Protein AF-0000000080188783 (afdb_homodimer)

Radius of gyration: 21.45 Å; Cα contacts (8 Å, |Δi|>4): 364; chains: 2; bounding box: 35×66×55 Å

Structure (mmCIF, N/CA/C/O backbone):
data_AF-0000000080188783-model_v1
#
loop_
_entity.id
_entity.type
_entity.pdbx_description
1 polymer 'Helix-turn-helix domain-containing protein'
#
loop_
_atom_site.group_PDB
_atom_site.id
_atom_site.type_symbol
_atom_site.label_atom_id
_atom_site.label_alt_id
_atom_site.label_comp_id
_atom_site.label_asym_id
_atom_site.label_entity_id
_atom_site.label_seq_id
_atom_site.pdbx_PDB_ins_code
_atom_site.Cartn_x
_atom_site.Cartn_y
_atom_site.Cartn_z
_atom_site.occupancy
_atom_site.B_iso_or_equiv
_atom_site.auth_seq_id
_atom_site.auth_comp_id
_atom_site.auth_asym_id
_atom_site.auth_atom_id
_atom_site.pdbx_PDB_model_num
ATOM 1 N N . MET A 1 1 ? -7.656 6.141 -10.461 1 72.62 1 MET A N 1
ATOM 2 C CA . MET A 1 1 ? -6.246 6.082 -10.086 1 72.62 1 MET A CA 1
ATOM 3 C C . MET A 1 1 ? -5.656 4.711 -10.406 1 72.62 1 MET A C 1
ATOM 5 O O . MET A 1 1 ? -6.332 3.691 -10.266 1 72.62 1 MET A O 1
ATOM 9 N N . ASP A 1 2 ? -4.402 4.688 -10.906 1 82.44 2 ASP A N 1
ATOM 10 C CA . ASP A 1 2 ? -3.701 3.441 -11.203 1 82.44 2 ASP A CA 1
ATOM 11 C C . ASP A 1 2 ? -3.262 2.744 -9.914 1 82.44 2 ASP A C 1
ATOM 13 O O . ASP A 1 2 ? -2.535 3.324 -9.109 1 82.44 2 ASP A O 1
ATOM 17 N N . PRO A 1 3 ? -3.73 1.545 -9.711 1 84.25 3 PRO A N 1
ATOM 18 C CA . PRO A 1 3 ? -3.396 0.834 -8.477 1 84.25 3 PRO A CA 1
ATOM 19 C C . PRO A 1 3 ? -1.892 0.74 -8.234 1 84.25 3 PRO A C 1
ATOM 21 O O . PRO A 1 3 ? -1.434 0.858 -7.098 1 84.25 3 PRO A O 1
ATOM 24 N N . VAL A 1 4 ? -1.217 0.554 -9.289 1 81.94 4 VAL A N 1
ATOM 25 C CA . VAL A 1 4 ? 0.231 0.43 -9.164 1 81.94 4 VAL A CA 1
ATOM 26 C C . VAL A 1 4 ? 0.819 1.742 -8.648 1 81.94 4 VAL A C 1
ATOM 28 O O . VAL A 1 4 ? 1.704 1.738 -7.789 1 81.94 4 VAL A O 1
ATOM 31 N N . ASP A 1 5 ? 0.265 2.791 -9.125 1 86.25 5 ASP A N 1
ATOM 32 C CA . ASP A 1 5 ? 0.75 4.102 -8.711 1 86.25 5 ASP A CA 1
ATOM 33 C C . ASP A 1 5 ? 0.436 4.359 -7.238 1 86.25 5 ASP A C 1
ATOM 35 O O . ASP A 1 5 ? 1.282 4.863 -6.496 1 86.25 5 ASP A O 1
ATOM 39 N N . VAL A 1 6 ? -0.7 4.012 -6.875 1 87.56 6 VAL A N 1
ATOM 40 C CA . VAL A 1 6 ? -1.125 4.266 -5.5 1 87.56 6 VAL A CA 1
ATOM 41 C C . VAL A 1 6 ? -0.31 3.408 -4.539 1 87.56 6 VAL A C 1
ATOM 43 O O . VAL A 1 6 ? 0.137 3.889 -3.494 1 87.56 6 VAL A O 1
ATOM 46 N N . LEU A 1 7 ? -0.079 2.207 -4.93 1 88.69 7 LEU A N 1
ATOM 47 C CA . LEU A 1 7 ? 0.711 1.312 -4.09 1 88.69 7 LEU A CA 1
ATOM 48 C C . LEU A 1 7 ? 2.15 1.805 -3.973 1 88.69 7 LEU A C 1
ATOM 50 O O . LEU A 1 7 ? 2.742 1.755 -2.893 1 88.69 7 LEU A O 1
ATOM 54 N N . ARG A 1 8 ? 2.605 2.271 -5.039 1 90.62 8 ARG A N 1
ATOM 55 C CA . ARG A 1 8 ? 3.961 2.814 -5.035 1 90.62 8 ARG A CA 1
ATOM 56 C C . ARG A 1 8 ? 4.062 4.02 -4.109 1 90.62 8 ARG A C 1
ATOM 58 O O . ARG A 1 8 ? 4.996 4.121 -3.309 1 90.62 8 ARG A O 1
ATOM 65 N N . VAL A 1 9 ? 3.119 4.867 -4.172 1 92.62 9 VAL A N 1
ATOM 66 C CA . VAL A 1 9 ? 3.109 6.09 -3.375 1 92.62 9 VAL A CA 1
ATOM 67 C C . VAL A 1 9 ? 2.994 5.738 -1.893 1 92.62 9 VAL A C 1
ATOM 69 O O . VAL A 1 9 ? 3.717 6.289 -1.06 1 92.62 9 VAL A O 1
ATOM 72 N N . LEU A 1 10 ? 2.191 4.762 -1.624 1 91 10 LEU A N 1
ATOM 73 C CA . LEU A 1 10 ? 1.946 4.395 -0.234 1 91 10 LEU A CA 1
ATOM 74 C C . LEU A 1 10 ? 3.105 3.574 0.323 1 91 10 LEU A C 1
ATOM 76 O O . LEU A 1 10 ? 3.279 3.484 1.54 1 91 10 LEU A O 1
ATOM 80 N N . GLY A 1 11 ? 3.814 2.994 -0.57 1 92 11 GLY A N 1
ATOM 81 C CA . GLY A 1 11 ? 4.938 2.17 -0.153 1 92 11 GLY A CA 1
ATOM 82 C C . GLY A 1 11 ? 6.109 2.98 0.369 1 92 11 GLY A C 1
ATOM 83 O O . GLY A 1 11 ? 7.035 2.428 0.97 1 92 11 GLY A O 1
ATOM 84 N N . ASN A 1 12 ? 6.012 4.219 0.191 1 91.06 12 ASN A N 1
ATOM 85 C CA . ASN A 1 12 ? 6.996 5.117 0.786 1 91.06 12 ASN A CA 1
ATOM 86 C C . ASN A 1 12 ? 6.695 5.383 2.258 1 91.06 12 ASN A C 1
ATOM 88 O O . ASN A 1 12 ? 5.602 5.828 2.602 1 91.06 12 ASN A O 1
ATOM 92 N N . LYS A 1 13 ? 7.621 5.094 3.053 1 88.75 13 LYS A N 1
ATOM 93 C CA . LYS A 1 13 ? 7.418 5.203 4.492 1 88.75 13 LYS A CA 1
ATOM 94 C C . LYS A 1 13 ? 6.926 6.598 4.871 1 88.75 13 LYS A C 1
ATOM 96 O O . LYS A 1 13 ? 5.965 6.738 5.637 1 88.75 13 LYS A O 1
ATOM 101 N N . TYR A 1 14 ? 7.488 7.562 4.297 1 94.31 14 TYR A N 1
ATOM 102 C CA . TYR A 1 14 ? 7.141 8.93 4.652 1 94.31 14 TYR A CA 1
ATOM 103 C C . TYR A 1 14 ? 5.73 9.273 4.195 1 94.31 14 TYR A C 1
ATOM 105 O O . TYR A 1 14 ? 5.016 10.023 4.867 1 94.31 14 TYR A O 1
ATOM 113 N N . ASN A 1 15 ? 5.359 8.773 3.1 1 94.88 15 ASN A N 1
ATOM 114 C CA . ASN A 1 15 ? 4.016 9.055 2.609 1 94.88 15 ASN A CA 1
ATOM 115 C C . ASN A 1 15 ? 2.947 8.539 3.568 1 94.88 15 ASN A C 1
ATOM 117 O O . ASN A 1 15 ? 1.979 9.234 3.861 1 94.88 15 ASN A O 1
ATOM 121 N N . ALA A 1 16 ? 3.166 7.371 4.023 1 91.75 16 ALA A N 1
ATOM 122 C CA . ALA A 1 16 ? 2.221 6.801 4.98 1 91.75 16 ALA A CA 1
ATOM 123 C C . ALA A 1 16 ? 2.191 7.613 6.27 1 91.75 16 ALA A C 1
ATOM 125 O O . ALA A 1 16 ? 1.119 7.887 6.816 1 91.75 16 ALA A O 1
ATOM 126 N N . GLU A 1 17 ? 3.338 7.996 6.723 1 93.19 17 GLU A N 1
ATOM 127 C CA . GLU A 1 17 ? 3.441 8.773 7.957 1 93.19 17 GLU A CA 1
ATOM 128 C C . GLU A 1 17 ? 2.795 10.141 7.801 1 93.19 17 GLU A C 1
ATOM 130 O O . GLU A 1 17 ? 2.119 10.625 8.711 1 93.19 17 GLU A O 1
ATOM 135 N N . ILE A 1 18 ? 3.029 10.703 6.672 1 96.81 18 ILE A N 1
ATOM 136 C CA . ILE A 1 18 ? 2.447 12.016 6.395 1 96.81 18 ILE A CA 1
ATOM 137 C C . ILE A 1 18 ? 0.924 11.906 6.383 1 96.81 18 ILE A C 1
ATOM 139 O O . ILE A 1 18 ? 0.233 12.75 6.965 1 96.81 18 ILE A O 1
ATOM 143 N N . LEU A 1 19 ? 0.393 10.922 5.785 1 95.31 19 LEU A N 1
ATOM 144 C CA . LEU A 1 19 ? -1.054 10.734 5.746 1 95.31 19 LEU A CA 1
ATOM 145 C C . LEU A 1 19 ? -1.615 10.539 7.148 1 95.31 19 LEU A C 1
ATOM 147 O O . LEU A 1 19 ? -2.701 11.031 7.465 1 95.31 19 LEU A O 1
ATOM 151 N N . GLU A 1 20 ? -0.896 9.898 7.926 1 93.62 20 GLU A N 1
ATOM 152 C CA . GLU A 1 20 ? -1.329 9.719 9.305 1 93.62 20 GLU A CA 1
ATOM 153 C C . GLU A 1 20 ? -1.31 11.031 10.07 1 93.62 20 GLU A C 1
ATOM 155 O O . GLU A 1 20 ? -2.266 11.367 10.773 1 93.62 20 GLU A O 1
ATOM 160 N N . ALA A 1 21 ? -0.269 11.766 9.93 1 95.31 21 ALA A N 1
ATOM 161 C CA . ALA A 1 21 ? -0.065 13 10.68 1 95.31 21 ALA A CA 1
ATOM 162 C C . ALA A 1 21 ? -1.061 14.078 10.25 1 95.31 21 ALA A C 1
ATOM 164 O O . ALA A 1 21 ? -1.375 14.984 11.016 1 95.31 21 ALA A O 1
ATOM 165 N N . THR A 1 22 ? -1.581 13.984 9.086 1 96.19 22 THR A N 1
ATOM 166 C CA . THR A 1 22 ? -2.408 15.047 8.523 1 96.19 22 THR A CA 1
ATOM 167 C C . THR A 1 22 ? -3.889 14.75 8.734 1 96.19 22 THR A C 1
ATOM 169 O O . THR A 1 22 ? -4.73 15.164 7.938 1 96.19 22 THR A O 1
ATOM 172 N N . HIS A 1 23 ? -4.176 13.945 9.711 1 93.44 23 HIS A N 1
ATOM 173 C CA . HIS A 1 23 ? -5.562 13.883 10.164 1 93.44 23 HIS A CA 1
ATOM 174 C C . HIS A 1 23 ? -6.062 15.258 10.602 1 93.44 23 HIS A C 1
ATOM 176 O O . HIS A 1 23 ? -7.27 15.516 10.594 1 93.44 23 HIS A O 1
ATOM 182 N N . THR A 1 24 ? -5.07 16.125 10.922 1 93.75 24 THR A N 1
ATOM 183 C CA . THR A 1 24 ? -5.25 17.562 11.07 1 93.75 24 THR A CA 1
ATOM 184 C C . THR A 1 24 ? -4.359 18.328 10.094 1 93.75 24 THR A C 1
ATOM 186 O O . THR A 1 24 ? -3.348 17.797 9.625 1 93.75 24 THR A O 1
ATOM 189 N N . PRO A 1 25 ? -4.742 19.5 9.781 1 95.88 25 PRO A N 1
ATOM 190 C CA . PRO A 1 25 ? -3.916 20.25 8.836 1 95.88 25 PRO A CA 1
ATOM 191 C C . PRO A 1 25 ? -2.5 20.484 9.352 1 95.88 25 PRO A C 1
ATOM 193 O O . PRO A 1 25 ? -2.32 20.875 10.508 1 95.88 25 PRO A O 1
ATOM 196 N N . LYS A 1 26 ? -1.509 20.312 8.445 1 96.94 26 LYS A N 1
ATOM 197 C CA . LYS A 1 26 ? -0.106 20.5 8.797 1 96.94 26 LYS A CA 1
ATOM 198 C C . LYS A 1 26 ? 0.67 21.141 7.652 1 96.94 26 LYS A C 1
ATOM 200 O O . LYS A 1 26 ? 0.401 20.859 6.48 1 96.94 26 LYS A O 1
ATOM 205 N N . SER A 1 27 ? 1.6 21.969 8.078 1 97.81 27 SER A N 1
ATOM 206 C CA . SER A 1 27 ? 2.502 22.531 7.082 1 97.81 27 SER A CA 1
ATOM 207 C C . SER A 1 27 ? 3.668 21.594 6.789 1 97.81 27 SER A C 1
ATOM 209 O O . SER A 1 27 ? 3.898 20.641 7.531 1 97.81 27 SER A O 1
ATOM 211 N N . ALA A 1 28 ? 4.41 21.906 5.672 1 97.94 28 ALA A N 1
ATOM 212 C CA . ALA A 1 28 ? 5.633 21.156 5.371 1 97.94 28 ALA A CA 1
ATOM 213 C C . ALA A 1 28 ? 6.621 21.234 6.531 1 97.94 28 ALA A C 1
ATOM 215 O O . ALA A 1 28 ? 7.273 20.25 6.871 1 97.94 28 ALA A O 1
ATOM 216 N N . GLN A 1 29 ? 6.625 22.344 7.148 1 97.12 29 GLN A N 1
ATOM 217 C CA . GLN A 1 29 ? 7.535 22.547 8.273 1 97.12 29 GLN A CA 1
ATOM 218 C C . GLN A 1 29 ? 7.125 21.688 9.461 1 97.12 29 GLN A C 1
ATOM 220 O O . GLN A 1 29 ? 7.973 21.047 10.102 1 97.12 29 GLN A O 1
ATOM 225 N N . ASP A 1 30 ? 5.883 21.688 9.773 1 97 30 ASP A N 1
ATOM 226 C CA . ASP A 1 30 ? 5.371 20.844 10.844 1 97 30 ASP A CA 1
ATOM 227 C C . ASP A 1 30 ? 5.73 19.375 10.609 1 97 30 ASP A C 1
ATOM 229 O O . ASP A 1 30 ? 6.219 18.703 11.516 1 97 30 ASP A O 1
ATOM 233 N N . LEU A 1 31 ? 5.469 18.953 9.375 1 98 31 LEU A N 1
ATOM 234 C CA . LEU A 1 31 ? 5.719 17.562 9.016 1 98 31 LEU A CA 1
ATOM 235 C C . LEU A 1 31 ? 7.203 17.234 9.109 1 98 31 LEU A C 1
ATOM 237 O O . LEU A 1 31 ? 7.578 16.172 9.617 1 98 31 LEU A O 1
ATOM 241 N N . SER A 1 32 ? 8 18.125 8.688 1 98.12 32 SER A N 1
ATOM 242 C CA . SER A 1 32 ? 9.445 17.953 8.758 1 98.12 32 SER A CA 1
ATOM 243 C C . SER A 1 32 ? 9.914 17.766 10.195 1 98.12 32 SER A C 1
ATOM 245 O O . SER A 1 32 ? 10.648 16.828 10.508 1 98.12 32 SER A O 1
ATOM 247 N N . GLU A 1 33 ? 9.438 18.578 11.047 1 96.62 33 GLU A N 1
ATOM 248 C CA . GLU A 1 33 ? 9.852 18.578 12.445 1 96.62 33 GLU A CA 1
ATOM 249 C C . GLU A 1 33 ? 9.266 17.391 13.195 1 96.62 33 GLU A C 1
ATOM 251 O O . GLU A 1 33 ? 9.977 16.688 13.906 1 96.62 33 GLU A O 1
ATOM 256 N N . GLU A 1 34 ? 8.039 17.141 12.969 1 96.5 34 GLU A N 1
ATOM 257 C CA . GLU A 1 34 ? 7.34 16.109 13.727 1 96.5 34 GLU A CA 1
ATOM 258 C C . GLU A 1 34 ? 7.793 14.719 13.305 1 96.5 34 GLU A C 1
ATOM 260 O O . GLU A 1 34 ? 7.867 13.812 14.133 1 96.5 34 GLU A O 1
ATOM 265 N N . LEU A 1 35 ? 8.062 14.555 11.984 1 96.5 35 LEU A N 1
ATOM 266 C CA . LEU A 1 35 ? 8.359 13.227 11.461 1 96.5 35 LEU A CA 1
ATOM 267 C C . LEU A 1 35 ? 9.852 13.062 11.203 1 96.5 35 LEU A C 1
ATOM 269 O O . LEU A 1 35 ? 10.305 11.992 10.797 1 96.5 35 LEU A O 1
ATOM 273 N N . ASP A 1 36 ? 10.531 14.125 11.477 1 97.62 36 ASP A N 1
ATOM 274 C CA . ASP A 1 36 ? 11.977 14.125 11.273 1 97.62 36 ASP A CA 1
ATOM 275 C C . ASP A 1 36 ? 12.328 13.797 9.828 1 97.62 36 ASP A C 1
ATOM 277 O O . ASP A 1 36 ? 13.141 12.898 9.57 1 97.62 36 ASP A O 1
ATOM 281 N N . ILE A 1 37 ? 11.656 14.438 8.906 1 97.12 37 ILE A N 1
ATOM 282 C CA . ILE A 1 37 ? 11.867 14.367 7.465 1 97.12 37 ILE A CA 1
ATOM 283 C C . ILE A 1 37 ? 12.516 15.656 6.969 1 97.12 37 ILE A C 1
ATOM 285 O O . ILE A 1 37 ? 12.062 16.75 7.297 1 97.12 37 ILE A O 1
ATOM 289 N N . PRO A 1 38 ? 13.656 15.516 6.168 1 98.06 38 PRO A N 1
ATOM 290 C CA . PRO A 1 38 ? 14.203 16.75 5.602 1 98.06 38 PRO A CA 1
ATOM 291 C C . PRO A 1 38 ? 13.141 17.594 4.887 1 98.06 38 PRO A C 1
ATOM 293 O O . PRO A 1 38 ? 12.273 17.047 4.207 1 98.06 38 PRO A O 1
ATOM 296 N N . ILE A 1 39 ? 13.328 18.891 5.062 1 97.56 39 ILE A N 1
ATOM 297 C CA . ILE A 1 39 ? 12.32 19.828 4.586 1 97.56 39 ILE A CA 1
ATOM 298 C C . ILE A 1 39 ? 12.117 19.656 3.084 1 97.56 39 ILE A C 1
ATOM 300 O O . ILE A 1 39 ? 10.984 19.641 2.6 1 97.56 39 ILE A O 1
ATOM 304 N N . ALA A 1 40 ? 13.117 19.422 2.309 1 98.19 40 ALA A N 1
ATOM 305 C CA . ALA A 1 40 ? 12.992 19.219 0.868 1 98.19 40 ALA A CA 1
ATOM 306 C C . ALA A 1 40 ? 12.219 17.953 0.558 1 98.19 40 ALA A C 1
ATOM 308 O O . ALA A 1 40 ? 11.422 17.906 -0.387 1 98.19 40 ALA A O 1
ATOM 309 N N . THR A 1 41 ? 12.461 16.938 1.287 1 97.81 41 THR A N 1
ATOM 310 C CA . THR A 1 41 ? 11.742 15.68 1.138 1 97.81 41 THR A CA 1
ATOM 311 C C . THR A 1 41 ? 10.266 15.852 1.482 1 97.81 41 THR A C 1
ATOM 313 O O . THR A 1 41 ? 9.391 15.32 0.794 1 97.81 41 THR A O 1
ATOM 316 N N . SER A 1 42 ? 9.992 16.609 2.537 1 98.19 42 SER A N 1
ATOM 317 C CA . SER A 1 42 ? 8.609 16.891 2.922 1 98.19 42 SER A CA 1
ATOM 318 C C . SER A 1 42 ? 7.836 17.547 1.777 1 98.19 42 SER A C 1
ATOM 320 O O . SER A 1 42 ? 6.719 17.125 1.465 1 98.19 42 SER A O 1
ATOM 322 N N . TYR A 1 43 ? 8.484 18.5 1.137 1 98.25 43 TYR A N 1
ATOM 323 C CA . TYR A 1 43 ? 7.836 19.156 0.008 1 98.25 43 TYR A CA 1
ATOM 324 C C . TYR A 1 43 ? 7.566 18.172 -1.12 1 98.25 43 TYR A C 1
ATOM 326 O O . TYR A 1 43 ? 6.484 18.172 -1.713 1 98.25 43 TYR A O 1
ATOM 334 N N . ARG A 1 44 ? 8.461 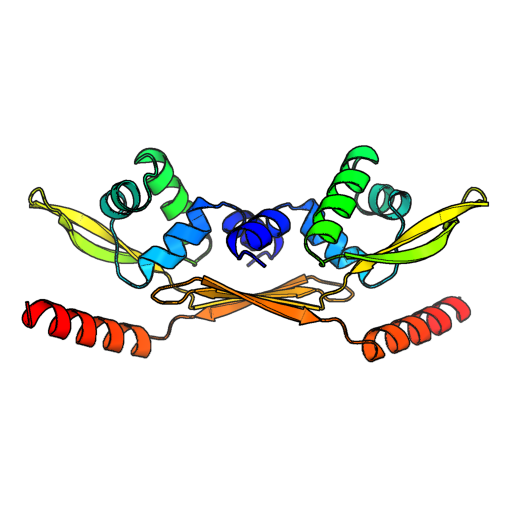17.359 -1.362 1 98.25 44 ARG A N 1
ATOM 335 C CA . ARG A 1 44 ? 8.336 16.391 -2.443 1 98.25 44 ARG A CA 1
ATOM 336 C C . ARG A 1 44 ? 7.223 15.391 -2.156 1 98.25 44 ARG A C 1
ATOM 338 O O . ARG A 1 44 ? 6.453 15.039 -3.051 1 98.25 44 ARG A O 1
ATOM 345 N N . ARG A 1 45 ? 7.129 14.961 -0.978 1 97.88 45 ARG A N 1
ATOM 346 C CA . ARG A 1 45 ? 6.109 13.992 -0.596 1 97.88 45 ARG A CA 1
ATOM 347 C C . ARG A 1 45 ? 4.719 14.617 -0.615 1 97.88 45 ARG A C 1
ATOM 349 O O . ARG A 1 45 ? 3.754 13.992 -1.057 1 97.88 45 ARG A O 1
ATOM 356 N N . ILE A 1 46 ? 4.645 15.828 -0.131 1 98.44 46 ILE A N 1
ATOM 357 C CA . ILE A 1 46 ? 3.375 16.547 -0.157 1 98.44 46 ILE A CA 1
ATOM 358 C C . ILE A 1 46 ? 2.891 16.688 -1.599 1 98.44 46 ILE A C 1
ATOM 360 O O . ILE A 1 46 ? 1.716 16.453 -1.891 1 98.44 46 ILE A O 1
ATOM 364 N N . GLU A 1 47 ? 3.807 17.078 -2.441 1 98 47 GLU A N 1
ATOM 365 C CA . GLU A 1 47 ? 3.471 17.203 -3.855 1 98 47 GLU A CA 1
ATOM 366 C C . GLU A 1 47 ? 2.99 15.875 -4.426 1 98 47 GLU A C 1
ATOM 368 O O . GLU A 1 47 ? 1.948 15.812 -5.082 1 98 47 GLU A O 1
ATOM 373 N N . GLU A 1 48 ? 3.689 14.836 -4.176 1 97.12 48 GLU A N 1
ATOM 374 C CA . GLU A 1 48 ? 3.342 13.516 -4.684 1 97.12 48 GLU A CA 1
ATOM 375 C C . GLU A 1 48 ? 1.97 13.07 -4.18 1 97.12 48 GLU A C 1
ATOM 377 O O . GLU A 1 48 ? 1.135 12.609 -4.961 1 97.12 48 GLU A O 1
ATOM 382 N N . LEU A 1 49 ? 1.74 13.188 -2.914 1 96.88 49 LEU A N 1
ATOM 383 C CA . LEU A 1 49 ? 0.471 12.797 -2.309 1 96.88 49 LEU A CA 1
ATOM 384 C C . LEU A 1 49 ? -0.677 13.625 -2.873 1 96.88 49 LEU A C 1
ATOM 386 O O . LEU A 1 49 ? -1.779 13.109 -3.078 1 96.88 49 LEU A O 1
ATOM 390 N N . SER A 1 50 ? -0.406 14.891 -3.109 1 96.81 50 SER A N 1
ATOM 391 C CA . SER A 1 50 ? -1.417 15.781 -3.672 1 96.81 50 SER A CA 1
ATOM 392 C C . SER A 1 50 ? -1.745 15.406 -5.113 1 96.81 50 SER A C 1
ATOM 394 O O . SER A 1 50 ? -2.908 15.438 -5.516 1 96.81 50 SER A O 1
ATOM 396 N N . GLU A 1 51 ? -0.745 15.039 -5.848 1 95.25 51 GLU A N 1
ATOM 397 C CA . GLU A 1 51 ? -0.922 14.633 -7.242 1 95.25 51 GLU A CA 1
ATOM 398 C C . GLU A 1 51 ? -1.8 13.391 -7.348 1 95.25 51 GLU A C 1
ATOM 400 O O . GLU A 1 51 ? -2.455 13.172 -8.367 1 95.25 51 GLU A O 1
ATOM 405 N N . HIS A 1 52 ? -1.817 12.617 -6.344 1 94 52 HIS A N 1
ATOM 406 C CA . HIS A 1 52 ? -2.602 11.383 -6.363 1 94 52 HIS A CA 1
ATOM 407 C C . HIS A 1 52 ? -3.881 11.531 -5.547 1 94 52 HIS A C 1
ATOM 409 O O . HIS A 1 52 ? -4.488 10.539 -5.148 1 94 52 HIS A O 1
ATOM 415 N N . ASP A 1 53 ? -4.211 12.758 -5.113 1 93.38 53 ASP A N 1
ATOM 416 C CA . ASP A 1 53 ? -5.461 13.133 -4.461 1 93.38 53 ASP A CA 1
ATOM 417 C C . ASP A 1 53 ? -5.566 12.508 -3.07 1 93.38 53 ASP A C 1
ATOM 419 O O . ASP A 1 53 ? -6.66 12.172 -2.617 1 93.38 53 ASP A O 1
ATOM 423 N N . LEU A 1 54 ? -4.461 12.32 -2.477 1 95.12 54 LEU A N 1
ATOM 424 C CA . LEU A 1 54 ? -4.426 11.773 -1.124 1 95.12 54 LEU A CA 1
ATOM 425 C C . LEU A 1 54 ? -4.301 12.891 -0.092 1 95.12 54 LEU A C 1
ATOM 427 O O . LEU A 1 54 ? -4.66 12.703 1.073 1 95.12 54 LEU A O 1
ATOM 431 N N . LEU A 1 55 ? -3.803 13.945 -0.533 1 96.5 55 LEU A N 1
ATOM 432 C CA . LEU A 1 55 ? -3.588 15.156 0.261 1 96.5 55 LEU A CA 1
ATOM 433 C C . LEU A 1 55 ? -4.102 16.391 -0.474 1 96.5 55 LEU A C 1
ATOM 435 O O . LEU A 1 55 ? -4.074 16.438 -1.706 1 96.5 55 LEU A O 1
ATOM 439 N N . LYS A 1 56 ? -4.578 17.328 0.262 1 97.06 56 LYS A N 1
ATOM 440 C CA . LYS A 1 56 ? -5.035 18.562 -0.373 1 97.06 56 LYS A CA 1
ATOM 441 C C . LYS A 1 56 ? -4.656 19.781 0.46 1 97.06 56 LYS A C 1
ATOM 443 O O . LYS A 1 56 ? -4.508 19.688 1.681 1 97.06 56 LYS A O 1
ATOM 448 N N . LEU A 1 57 ? -4.527 20.875 -0.235 1 97.5 57 LEU A N 1
ATOM 449 C CA . LEU A 1 57 ? -4.348 22.156 0.431 1 97.5 57 LEU A CA 1
ATOM 450 C C . LEU A 1 57 ? -5.613 22.578 1.174 1 97.5 57 LEU A C 1
ATOM 452 O O . LEU A 1 57 ? -6.688 22.672 0.573 1 97.5 57 LEU A O 1
ATOM 456 N N . GLU A 1 58 ? -5.531 22.703 2.42 1 94.62 58 GLU A N 1
ATOM 457 C CA . GLU A 1 58 ? -6.676 23.109 3.227 1 94.62 58 GLU A CA 1
ATOM 458 C C . GLU A 1 58 ? -6.754 24.625 3.357 1 94.62 58 GLU A C 1
ATOM 460 O O . GLU A 1 58 ? -7.844 25.203 3.391 1 94.62 58 GLU A O 1
ATOM 465 N N . GLY A 1 59 ? -5.523 25.281 3.455 1 95.75 59 GLY A N 1
ATOM 466 C CA . GLY A 1 59 ? -5.43 26.734 3.607 1 95.75 59 GLY A CA 1
ATOM 467 C C . GLY A 1 59 ? -4.055 27.203 4.039 1 95.75 59 GLY A C 1
ATOM 468 O O . GLY A 1 59 ? -3.045 26.594 3.676 1 95.75 59 GLY A O 1
ATOM 469 N N . LYS A 1 60 ? -4.168 28.453 4.617 1 96 60 LYS A N 1
ATOM 470 C CA . LYS A 1 60 ? -2.932 29.016 5.156 1 96 60 LYS A CA 1
ATOM 471 C C . LYS A 1 60 ? -3.059 29.297 6.652 1 96 60 LYS A C 1
ATOM 473 O O . LYS A 1 60 ? -4.145 29.609 7.141 1 96 60 LYS A O 1
ATOM 478 N N . GLU A 1 61 ? -1.962 29.016 7.332 1 93.44 61 GLU A N 1
ATOM 479 C CA . GLU A 1 61 ? -1.883 29.328 8.758 1 93.44 61 GLU A CA 1
ATOM 480 C C . GLU A 1 61 ? -0.578 30.047 9.094 1 93.44 61 GLU A C 1
ATOM 482 O O . GLU A 1 61 ? 0.388 29.969 8.328 1 93.44 61 GLU A O 1
ATOM 487 N N . LEU A 1 62 ? -0.723 30.703 10.281 1 93.19 62 LEU A N 1
ATOM 488 C CA . LEU A 1 62 ? 0.481 31.391 10.742 1 93.19 62 LEU A CA 1
ATOM 489 C C . LEU A 1 62 ? 1.469 30.406 11.352 1 93.19 62 LEU A C 1
ATOM 491 O O . LEU A 1 62 ? 1.095 29.578 12.195 1 93.19 62 LEU A O 1
ATOM 495 N N . SER A 1 63 ? 2.707 30.438 10.828 1 89.69 63 SER A N 1
ATOM 496 C CA . SER A 1 63 ? 3.762 29.609 11.414 1 89.69 63 SER A CA 1
ATOM 497 C C . SER A 1 63 ? 4.195 30.156 12.773 1 89.69 63 SER A C 1
ATOM 499 O O . SER A 1 63 ? 3.713 31.203 13.211 1 89.69 63 SER A O 1
ATOM 501 N N . ASP A 1 64 ? 5.094 29.312 13.422 1 86.38 64 ASP A N 1
ATOM 502 C CA . ASP A 1 64 ? 5.66 29.766 14.688 1 86.38 64 ASP A CA 1
ATOM 503 C C . ASP A 1 64 ? 6.449 31.062 14.5 1 86.38 64 ASP A C 1
ATOM 505 O O . ASP A 1 64 ? 6.574 31.859 15.43 1 86.38 64 ASP A O 1
ATOM 509 N N . GLU A 1 65 ? 6.941 31.359 13.367 1 89.31 65 GLU A N 1
ATOM 510 C CA . GLU A 1 65 ? 7.727 32.531 13.039 1 89.31 65 GLU A CA 1
ATOM 511 C C . GLU A 1 65 ? 6.836 33.656 12.516 1 89.31 65 GLU A C 1
ATOM 513 O O . GLU A 1 65 ? 7.332 34.719 12.094 1 89.31 65 GLU A O 1
ATOM 518 N N . GLY A 1 66 ? 5.609 33.469 12.516 1 90.44 66 GLY A N 1
ATOM 519 C CA . GLY A 1 66 ? 4.668 34.5 12.125 1 90.44 66 GLY A CA 1
ATOM 520 C C . GLY A 1 66 ? 4.473 34.594 10.625 1 90.44 66 GLY A C 1
ATOM 521 O O . GLY A 1 66 ? 3.922 35.594 10.125 1 90.44 66 GLY A O 1
ATOM 522 N N . ARG A 1 67 ? 4.91 33.688 9.883 1 92.56 67 ARG A N 1
ATOM 523 C CA . ARG A 1 67 ? 4.715 33.656 8.438 1 92.56 67 ARG A CA 1
ATOM 524 C C . ARG A 1 67 ? 3.504 32.812 8.07 1 92.56 67 ARG A C 1
ATOM 526 O O . ARG A 1 67 ? 3.227 31.797 8.727 1 92.56 67 ARG A O 1
ATOM 533 N N . ARG A 1 68 ? 2.846 33.281 7.023 1 95.19 68 ARG A N 1
ATOM 534 C CA . ARG A 1 68 ? 1.727 32.469 6.535 1 95.19 68 ARG A CA 1
ATOM 535 C C . ARG A 1 68 ? 2.219 31.297 5.699 1 95.19 68 ARG A C 1
ATOM 537 O O . ARG A 1 68 ? 2.922 31.484 4.707 1 95.19 68 ARG A O 1
ATOM 544 N N . THR A 1 69 ? 1.881 30.125 6.188 1 96.31 69 THR A N 1
ATOM 545 C CA . THR A 1 69 ? 2.324 28.922 5.504 1 96.31 69 THR A CA 1
ATOM 546 C C . THR A 1 69 ? 1.132 28.047 5.098 1 96.31 69 THR A C 1
ATOM 548 O O . THR A 1 69 ? 0.116 28.016 5.793 1 96.31 69 THR A O 1
ATOM 551 N N . LYS A 1 70 ? 1.28 27.422 3.941 1 97.75 70 LYS A N 1
ATOM 552 C CA . LYS A 1 70 ? 0.251 26.484 3.496 1 97.75 70 LYS A CA 1
ATOM 553 C C . LYS A 1 70 ? 0.16 25.281 4.43 1 97.75 70 LYS A C 1
ATOM 555 O O . LYS A 1 70 ? 1.18 24.781 4.906 1 97.75 70 LYS A O 1
ATOM 560 N N . VAL A 1 71 ? -1.075 24.844 4.664 1 98.12 71 VAL A N 1
ATOM 561 C CA . VAL A 1 71 ? -1.281 23.641 5.449 1 98.12 71 VAL A CA 1
ATOM 562 C C . VAL A 1 71 ? -2.088 22.625 4.633 1 98.12 71 VAL A C 1
ATOM 564 O O . VAL A 1 71 ? -2.936 23.016 3.824 1 98.12 71 VAL A O 1
ATOM 567 N N . TYR A 1 72 ? -1.761 21.359 4.895 1 98.12 72 TYR A N 1
ATOM 568 C CA . TYR A 1 72 ? -2.326 20.281 4.105 1 98.12 72 TYR A CA 1
ATOM 569 C C . TYR A 1 72 ? -3.041 19.266 5 1 98.12 72 TYR A C 1
ATOM 571 O O . TYR A 1 72 ? -2.67 19.094 6.16 1 98.12 72 TYR A O 1
ATOM 579 N N . ARG A 1 73 ? -4.031 18.641 4.352 1 96.81 73 ARG A N 1
ATOM 580 C CA . ARG A 1 73 ? -4.812 17.641 5.066 1 96.81 73 ARG A CA 1
ATOM 581 C C . ARG A 1 73 ? -5.07 16.422 4.188 1 96.81 73 ARG A C 1
ATOM 583 O O . ARG A 1 73 ? -5.328 16.547 2.99 1 96.81 73 ARG A O 1
ATOM 590 N N . ARG A 1 74 ? -5.055 15.242 4.844 1 96.5 74 ARG A N 1
ATOM 591 C CA . ARG A 1 74 ? -5.336 14.016 4.109 1 96.5 74 ARG A CA 1
ATOM 592 C C . ARG A 1 74 ? -6.77 14 3.59 1 96.5 74 ARG A C 1
ATOM 594 O O . ARG A 1 74 ? -7.688 14.461 4.273 1 96.5 74 ARG A O 1
ATOM 601 N N . GLN A 1 75 ? -6.984 13.43 2.441 1 95.12 75 GLN A N 1
ATOM 602 C CA . GLN A 1 75 ? -8.289 13.375 1.788 1 95.12 75 GLN A CA 1
ATOM 603 C C . GLN A 1 75 ? -8.922 11.992 1.928 1 95.12 75 GLN A C 1
ATOM 605 O O . GLN A 1 75 ? -10.062 11.781 1.51 1 95.12 75 GLN A O 1
ATOM 610 N N . VAL A 1 76 ? -8.258 11.047 2.615 1 93.75 76 VAL A N 1
ATOM 611 C CA . VAL A 1 76 ? -8.719 9.672 2.637 1 93.75 76 VAL A CA 1
ATOM 612 C C . VAL A 1 76 ? -8.656 9.125 4.062 1 93.75 76 VAL A C 1
ATOM 614 O O . VAL A 1 76 ? -7.742 9.453 4.82 1 93.75 76 VAL A O 1
ATOM 617 N N . ASP A 1 77 ? -9.633 8.328 4.352 1 93.69 77 ASP A N 1
ATOM 618 C CA . ASP A 1 77 ? -9.617 7.629 5.633 1 93.69 77 ASP A CA 1
ATOM 619 C C . ASP A 1 77 ? -9.164 6.18 5.457 1 93.69 77 ASP A C 1
ATOM 621 O O . ASP A 1 77 ? -8.664 5.562 6.395 1 93.69 77 ASP A O 1
ATOM 625 N N . GLU A 1 78 ? -9.438 5.715 4.223 1 94 78 GLU A N 1
ATOM 626 C CA . GLU A 1 78 ? -9.102 4.324 3.943 1 94 78 GLU A CA 1
ATOM 627 C C . GLU A 1 78 ? -8.75 4.125 2.471 1 94 78 GLU A C 1
ATOM 629 O O . GLU A 1 78 ? -9.367 4.727 1.593 1 94 78 GLU A O 1
ATOM 634 N N . ILE A 1 79 ? -7.766 3.312 2.277 1 93.06 79 ILE A N 1
ATOM 635 C CA . ILE A 1 79 ? -7.422 2.85 0.937 1 93.06 79 ILE A CA 1
ATOM 636 C C . ILE A 1 79 ? -7.449 1.323 0.895 1 93.06 79 ILE A C 1
ATOM 638 O O . ILE A 1 79 ? -6.84 0.661 1.737 1 93.06 79 ILE A O 1
ATOM 642 N N . SER A 1 80 ? -8.195 0.782 -0.086 1 94.06 80 SER A N 1
ATOM 643 C CA . SER A 1 80 ? -8.312 -0.666 -0.224 1 94.06 80 SER A CA 1
ATOM 644 C C . SER A 1 80 ? -7.836 -1.13 -1.597 1 94.06 80 SER A C 1
ATOM 646 O O . SER A 1 80 ? -8.258 -0.587 -2.621 1 94.06 80 SER A O 1
ATOM 648 N N . VAL A 1 81 ? -6.977 -2.053 -1.553 1 93.12 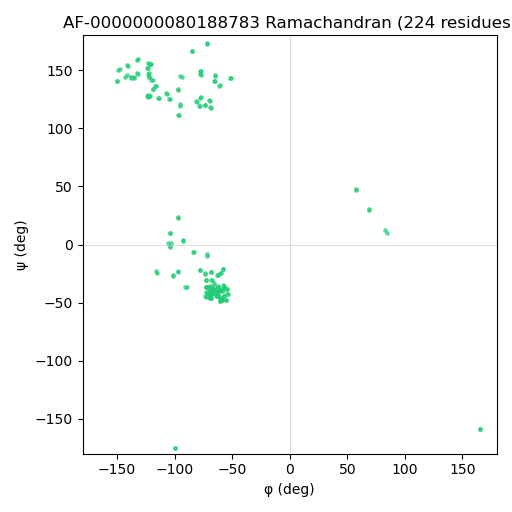81 VAL A N 1
ATOM 649 C CA . VAL A 1 81 ? -6.512 -2.699 -2.775 1 93.12 81 VAL A CA 1
ATOM 650 C C . VAL A 1 81 ? -7.145 -4.082 -2.906 1 93.12 81 VAL A C 1
ATOM 652 O O . VAL A 1 81 ? -7.043 -4.906 -1.996 1 93.12 81 VAL A O 1
ATOM 655 N N . LYS A 1 82 ? -7.773 -4.293 -3.994 1 93.25 82 LYS A N 1
ATOM 656 C CA . LYS A 1 82 ? -8.414 -5.574 -4.266 1 93.25 82 LYS A CA 1
ATOM 657 C C . LYS A 1 82 ? -7.73 -6.297 -5.426 1 93.25 82 LYS A C 1
ATOM 659 O O . LYS A 1 82 ? -7.574 -5.73 -6.508 1 93.25 82 LYS A O 1
ATOM 664 N N . PHE A 1 83 ? -7.348 -7.535 -5.125 1 92.5 83 PHE A N 1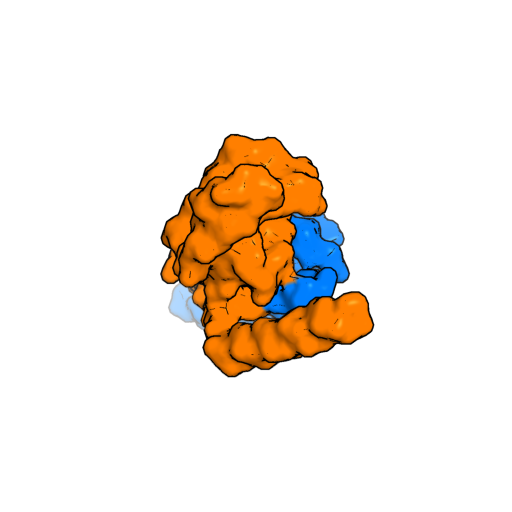
ATOM 665 C CA . PHE A 1 83 ? -6.719 -8.352 -6.156 1 92.5 83 PHE A CA 1
ATOM 666 C C . PHE A 1 83 ? -7.738 -9.273 -6.816 1 92.5 83 PHE A C 1
ATOM 668 O O . PHE A 1 83 ? -8.258 -10.195 -6.184 1 92.5 83 PHE A O 1
ATOM 675 N N . GLY A 1 84 ? -8 -8.969 -8.047 1 88 84 GLY A N 1
ATOM 676 C CA . GLY A 1 84 ? -8.93 -9.805 -8.797 1 88 84 GLY A CA 1
ATOM 677 C C . GLY A 1 84 ? -8.234 -10.805 -9.703 1 88 84 GLY A C 1
ATOM 678 O O . GLY A 1 84 ? -7.016 -10.953 -9.648 1 88 84 GLY A O 1
ATOM 679 N N . VAL A 1 85 ? -9.008 -11.523 -10.492 1 84.25 85 VAL A N 1
ATOM 680 C CA . VAL A 1 85 ? -8.5 -12.523 -11.438 1 84.25 85 VAL A CA 1
ATOM 681 C C . VAL A 1 85 ? -7.828 -11.82 -12.617 1 84.25 85 VAL A C 1
ATOM 683 O O . VAL A 1 85 ? -6.727 -12.203 -13.023 1 84.25 85 VAL A O 1
ATOM 686 N N . ASP A 1 86 ? -8.406 -10.672 -13.023 1 84.56 86 ASP A N 1
ATOM 687 C CA . ASP A 1 86 ? -7.906 -10.039 -14.234 1 84.56 86 ASP A CA 1
ATOM 688 C C . ASP A 1 86 ? -7.277 -8.68 -13.93 1 84.56 86 ASP A C 1
ATOM 690 O O . ASP A 1 86 ? -6.465 -8.172 -14.703 1 84.56 86 ASP A O 1
ATOM 694 N N . GLU A 1 87 ? -7.805 -8.195 -12.789 1 88.62 87 GLU A N 1
ATOM 695 C CA . GLU A 1 87 ? -7.324 -6.84 -12.531 1 88.62 87 GLU A CA 1
ATOM 696 C C . GLU A 1 87 ? -7.203 -6.574 -11.031 1 88.62 87 GLU A C 1
ATOM 698 O O . GLU A 1 87 ? -7.91 -7.188 -10.227 1 88.62 87 GLU A O 1
ATOM 703 N N . THR A 1 88 ? -6.285 -5.715 -10.719 1 92.06 88 THR A N 1
ATOM 704 C CA . THR A 1 88 ? -6.199 -5.133 -9.383 1 92.06 88 THR A CA 1
ATOM 705 C C . THR A 1 88 ? -6.879 -3.77 -9.344 1 92.06 88 THR A C 1
ATOM 707 O O . THR A 1 88 ? -6.695 -2.951 -10.25 1 92.06 88 THR A O 1
ATOM 710 N N . THR A 1 89 ? -7.703 -3.541 -8.305 1 93.5 89 THR A N 1
ATOM 711 C CA . THR A 1 89 ? -8.391 -2.26 -8.188 1 93.5 89 THR A CA 1
ATOM 712 C C . THR A 1 89 ? -8.062 -1.593 -6.855 1 93.5 89 THR A C 1
ATOM 714 O O . THR A 1 89 ? -7.645 -2.26 -5.906 1 93.5 89 THR A O 1
ATOM 717 N N . VAL A 1 90 ? -8.219 -0.29 -6.918 1 92.88 90 VAL A N 1
ATOM 718 C CA . VAL A 1 90 ? -8.039 0.495 -5.703 1 92.88 90 VAL A CA 1
ATOM 719 C C . VAL A 1 90 ? -9.297 1.309 -5.418 1 92.88 90 VAL A C 1
ATOM 721 O O . VAL A 1 90 ? -9.844 1.955 -6.316 1 92.88 90 VAL A O 1
ATOM 724 N N . ASP A 1 91 ? -9.727 1.134 -4.18 1 93.81 91 ASP A N 1
ATOM 725 C CA . ASP A 1 91 ? -10.852 1.932 -3.689 1 93.81 91 ASP A CA 1
ATOM 726 C C . ASP A 1 91 ? -10.422 2.814 -2.52 1 93.81 91 ASP A C 1
ATOM 728 O O . ASP A 1 91 ? -9.664 2.381 -1.652 1 93.81 91 ASP A O 1
ATOM 732 N N . THR A 1 92 ? -10.891 4.047 -2.598 1 93.44 92 THR A N 1
ATOM 733 C CA . THR A 1 92 ? -10.586 4.973 -1.511 1 93.44 92 THR A CA 1
ATOM 734 C C . THR A 1 92 ? -11.875 5.453 -0.84 1 93.44 92 THR A C 1
ATOM 736 O O . THR A 1 92 ? -12.883 5.676 -1.511 1 93.44 92 THR A O 1
ATOM 739 N N . LYS A 1 93 ? -11.836 5.422 0.44 1 93.56 93 LYS A N 1
ATOM 740 C CA . LYS A 1 93 ? -12.875 6.102 1.205 1 93.56 93 LYS A CA 1
ATOM 741 C C . LYS A 1 93 ? -12.438 7.504 1.611 1 93.56 93 LYS A C 1
ATOM 743 O O . LYS A 1 93 ? -11.422 7.668 2.295 1 93.56 93 LYS A O 1
ATOM 748 N N . GLU A 1 94 ? -13.188 8.375 1.143 1 90.94 94 GLU A N 1
ATOM 749 C CA . GLU A 1 94 ? -12.828 9.766 1.388 1 90.94 94 GLU A CA 1
ATOM 750 C C . GLU A 1 94 ? -13.18 10.18 2.814 1 90.94 94 GLU A C 1
ATOM 752 O O . GLU A 1 94 ? -14.125 9.656 3.406 1 90.94 94 GLU A O 1
ATOM 757 N N . ARG A 1 95 ? -12.383 11.047 3.234 1 83.5 95 ARG A N 1
ATOM 758 C CA . ARG A 1 95 ? -12.641 11.617 4.551 1 83.5 95 ARG A CA 1
ATOM 759 C C . ARG A 1 95 ? -13.891 12.492 4.527 1 83.5 95 ARG A C 1
ATOM 761 O O . ARG A 1 95 ? -14.062 13.32 3.631 1 83.5 95 ARG A O 1
ATOM 768 N N . THR A 1 96 ? -14.773 12.078 5.43 1 74 96 THR A N 1
ATOM 769 C CA . THR A 1 96 ? -16.016 12.836 5.43 1 74 96 THR A CA 1
ATOM 770 C C . THR A 1 96 ? -15.828 14.18 6.125 1 74 96 THR A C 1
ATOM 772 O O . THR A 1 96 ? -14.953 14.328 6.984 1 74 96 THR A O 1
ATOM 775 N N . GLU A 1 97 ? -16.547 15.133 5.609 1 64.94 97 GLU A N 1
ATOM 776 C CA . GLU A 1 97 ? -1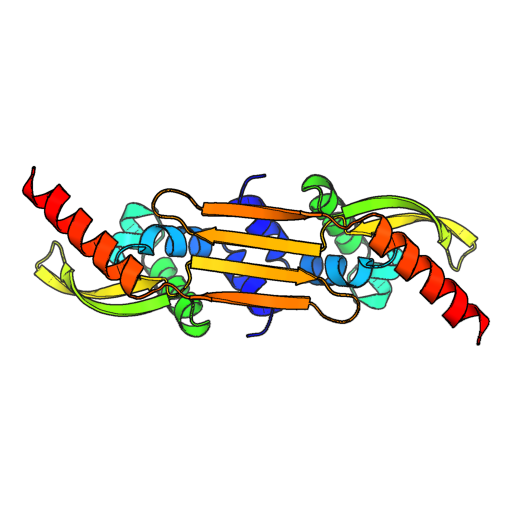6.547 16.469 6.203 1 64.94 97 GLU A CA 1
ATOM 777 C C . GLU A 1 97 ? -16.969 16.422 7.668 1 64.94 97 GLU A C 1
ATOM 779 O O . GLU A 1 97 ? -16.453 17.172 8.492 1 64.94 97 GLU A O 1
ATOM 784 N N . ALA A 1 98 ? -17.859 15.57 7.906 1 62.66 98 ALA A N 1
ATOM 785 C CA . ALA A 1 98 ? -18.344 15.422 9.281 1 62.66 98 ALA A CA 1
ATOM 786 C C . ALA A 1 98 ? -17.219 14.992 10.211 1 62.66 98 ALA A C 1
ATOM 788 O O . ALA A 1 98 ? -17.094 15.5 11.328 1 62.66 98 ALA A O 1
ATOM 789 N N . LYS A 1 99 ? -16.422 14.188 9.812 1 65.62 99 LYS A N 1
ATOM 790 C CA . LYS A 1 99 ? -15.305 13.758 10.641 1 65.62 99 LYS A CA 1
ATOM 791 C C . LYS A 1 99 ? -14.305 14.898 10.844 1 65.62 99 LYS A C 1
ATOM 793 O O . LYS A 1 99 ? -13.75 15.055 11.938 1 65.62 99 LYS A O 1
ATOM 798 N N . ASN A 1 100 ? -14.289 15.68 9.836 1 66.62 100 ASN A N 1
ATOM 799 C CA . ASN A 1 100 ? -13.398 16.828 9.945 1 66.62 100 ASN A CA 1
ATOM 800 C C . ASN A 1 100 ? -13.898 17.828 10.984 1 66.62 100 ASN A C 1
ATOM 802 O O . ASN A 1 100 ? -13.117 18.312 11.805 1 66.62 100 ASN A O 1
ATOM 806 N N . ALA A 1 101 ? -15.094 18.062 10.992 1 65.69 101 ALA A N 1
ATOM 807 C CA . ALA A 1 101 ? -15.711 19.016 11.914 1 65.69 101 ALA A CA 1
ATOM 808 C C . ALA A 1 101 ? -15.617 18.516 13.352 1 65.69 101 ALA A C 1
ATOM 810 O O . ALA A 1 101 ? -15.352 19.297 14.266 1 65.69 101 ALA A O 1
ATOM 811 N N . LEU A 1 102 ? -15.812 17.312 13.477 1 68.19 102 LEU A N 1
ATOM 812 C CA . LEU A 1 102 ? -15.789 16.734 14.812 1 68.19 102 LEU A CA 1
ATOM 813 C C . LEU A 1 102 ? -14.383 16.781 15.398 1 68.19 102 LEU A C 1
ATOM 815 O O . LEU A 1 102 ? -14.203 17.094 16.578 1 68.19 102 LEU A O 1
ATOM 819 N N . VAL A 1 103 ? -13.547 16.5 14.586 1 65.56 103 VAL A N 1
ATOM 820 C CA . VAL A 1 103 ? -12.164 16.516 15.047 1 65.56 103 VAL A CA 1
ATOM 821 C C . VAL A 1 103 ? -11.742 17.953 15.367 1 65.56 103 VAL A C 1
ATOM 823 O O . VAL A 1 103 ? -11.047 18.188 16.359 1 65.56 103 VAL A O 1
ATOM 826 N N . ASP A 1 104 ? -12.227 18.828 14.547 1 66.56 104 ASP A N 1
ATOM 827 C CA . ASP A 1 104 ? -11.875 20.234 14.758 1 66.56 104 ASP A CA 1
ATOM 828 C C . ASP A 1 104 ? -12.5 20.75 16.047 1 66.56 104 ASP A C 1
ATOM 830 O O . ASP A 1 104 ? -11.859 21.5 16.797 1 66.56 104 ASP A O 1
ATOM 834 N N . VAL A 1 105 ? -13.711 20.344 16.281 1 65.12 105 VAL A N 1
ATOM 835 C CA . VAL A 1 105 ? -14.43 20.781 17.469 1 65.12 105 VAL A CA 1
ATOM 836 C C . VAL A 1 105 ? -13.766 20.188 18.719 1 65.12 105 VAL A C 1
ATOM 838 O O . VAL A 1 105 ? -13.562 20.906 19.703 1 65.12 105 VAL A O 1
ATOM 841 N N . TRP A 1 106 ? -13.406 19.078 18.641 1 64.31 106 TRP A N 1
ATOM 842 C CA . TRP A 1 106 ? -12.789 18.406 19.766 1 64.31 106 TRP A CA 1
ATOM 843 C C . TRP A 1 106 ? -11.406 18.969 20.062 1 64.31 106 TRP A C 1
ATOM 845 O O . TRP A 1 106 ? -11.062 19.219 21.219 1 64.31 106 TRP A O 1
ATOM 855 N N . SER A 1 107 ? -10.688 19.125 19 1 63.28 107 SER A N 1
ATOM 856 C CA . SER A 1 107 ? -9.359 19.719 19.156 1 63.28 107 SER A CA 1
ATOM 857 C C . SER A 1 107 ? -9.445 21.109 19.766 1 63.28 107 SER A C 1
ATOM 859 O O . SER A 1 107 ? -8.625 21.469 20.609 1 63.28 107 SER A O 1
ATOM 861 N N . ASP A 1 108 ? -10.414 21.828 19.344 1 64.56 108 ASP A N 1
ATOM 862 C CA . ASP A 1 108 ? -10.633 23.172 19.859 1 64.56 108 ASP A CA 1
ATOM 863 C C . ASP A 1 108 ? -11 23.125 21.344 1 64.56 108 ASP A C 1
ATOM 865 O O . ASP A 1 108 ? -10.531 23.938 22.141 1 64.56 108 ASP A O 1
ATOM 869 N N . LEU A 1 109 ? -11.773 22.203 21.672 1 64.94 109 LEU A N 1
ATOM 870 C CA . LEU A 1 109 ? -12.219 22.062 23.047 1 64.94 109 LEU A CA 1
ATOM 871 C C . LEU A 1 109 ? -11.078 21.562 23.938 1 64.94 109 LEU A C 1
ATOM 873 O O . LEU A 1 109 ? -10.961 21.984 25.094 1 64.94 109 LEU A O 1
ATOM 877 N N . GLY A 1 110 ? -10.367 20.656 23.422 1 59.88 110 GLY A N 1
ATOM 878 C CA . GLY A 1 110 ? -9.234 20.125 24.156 1 59.88 110 GLY A CA 1
ATOM 879 C C . GLY A 1 110 ? -8.133 21.141 24.375 1 59.88 110 GLY A C 1
ATOM 880 O O . GLY A 1 110 ? -7.41 21.094 25.375 1 59.88 110 GLY A O 1
ATOM 881 N N . SER A 1 111 ? -7.949 21.984 23.422 1 55.91 111 SER A N 1
ATOM 882 C CA . SER A 1 111 ? -6.945 23.031 23.516 1 55.91 111 SER A CA 1
ATOM 883 C C . SER A 1 111 ? -7.379 24.125 24.484 1 55.91 111 SER A C 1
ATOM 885 O O . SER A 1 111 ? -6.543 24.781 25.109 1 55.91 111 SER A O 1
ATOM 887 N N . GLU A 1 112 ? -8.609 24.344 24.594 1 55.47 112 GLU A N 1
ATOM 888 C CA . GLU A 1 112 ? -9.102 25.359 25.516 1 55.47 112 GLU A CA 1
ATOM 889 C C . GLU A 1 112 ? -8.984 24.875 26.969 1 55.47 112 GLU A C 1
ATOM 891 O O . GLU A 1 112 ? -8.953 25.703 27.891 1 55.47 112 GLU A O 1
ATOM 896 N N . SER A 1 113 ? -8.977 23.641 27.109 1 52.22 113 SER A N 1
ATOM 897 C CA . SER A 1 113 ? -8.969 23.203 28.5 1 52.22 113 SER A CA 1
ATOM 898 C C . SER A 1 113 ? -7.559 23.188 29.062 1 52.22 113 SER A C 1
ATOM 900 O O . SER A 1 113 ? -7.359 22.875 30.25 1 52.22 113 SER A O 1
ATOM 902 N N . ARG A 1 114 ? -6.547 23.438 28.219 1 44.91 114 ARG A N 1
ATOM 903 C CA . ARG A 1 114 ? -5.266 23.609 28.906 1 44.91 114 ARG A CA 1
ATOM 904 C C . ARG A 1 114 ? -5.008 25.062 29.234 1 44.91 114 ARG A C 1
ATOM 906 O O . ARG A 1 114 ? -5.453 25.969 28.516 1 44.91 114 ARG A O 1
ATOM 913 N N . MET B 1 1 ? 0.462 -7.605 11.617 1 71.56 1 MET B N 1
ATOM 914 C CA . MET B 1 1 ? 1.412 -7.105 10.625 1 71.56 1 MET B CA 1
ATOM 915 C C . MET B 1 1 ? 1.587 -5.598 10.75 1 71.56 1 MET B C 1
ATOM 917 O O . MET B 1 1 ? 0.63 -4.879 11.047 1 71.56 1 MET B O 1
ATOM 921 N N . ASP B 1 2 ? 2.84 -5.105 10.609 1 81.81 2 ASP B N 1
ATOM 922 C CA . ASP B 1 2 ? 3.137 -3.676 10.648 1 81.81 2 ASP B CA 1
ATOM 923 C C . ASP B 1 2 ? 2.676 -2.979 9.375 1 81.81 2 ASP B C 1
ATOM 925 O O . ASP B 1 2 ? 3.098 -3.342 8.273 1 81.81 2 ASP B O 1
ATOM 929 N N . PRO B 1 3 ? 1.802 -2.041 9.508 1 84.12 3 PRO B N 1
ATOM 930 C CA . PRO B 1 3 ? 1.273 -1.361 8.32 1 84.12 3 PRO B CA 1
ATOM 931 C C . PRO B 1 3 ? 2.373 -0.783 7.43 1 84.12 3 PRO B C 1
ATOM 933 O O . PRO B 1 3 ? 2.268 -0.83 6.203 1 84.12 3 PRO B O 1
ATOM 936 N N . VAL B 1 4 ? 3.334 -0.29 8.062 1 82 4 VAL B N 1
ATOM 937 C CA . VAL B 1 4 ? 4.426 0.308 7.305 1 82 4 VAL B CA 1
ATOM 938 C C . VAL B 1 4 ? 5.113 -0.762 6.461 1 82 4 VAL B C 1
ATOM 940 O O . VAL B 1 4 ? 5.445 -0.525 5.297 1 82 4 VAL B O 1
ATOM 943 N N . ASP B 1 5 ? 5.23 -1.906 7.047 1 86.31 5 ASP B N 1
ATOM 944 C CA . ASP B 1 5 ? 5.879 -3.002 6.332 1 86.31 5 ASP B CA 1
ATOM 945 C C . ASP B 1 5 ? 5.035 -3.469 5.152 1 86.31 5 ASP B C 1
ATOM 947 O O . ASP B 1 5 ? 5.559 -3.707 4.062 1 86.31 5 ASP B O 1
ATOM 951 N N . VAL B 1 6 ? 3.82 -3.562 5.387 1 87.56 6 VAL B N 1
ATOM 952 C CA . VAL B 1 6 ? 2.926 -4.055 4.348 1 87.56 6 VAL B CA 1
ATOM 953 C C . VAL B 1 6 ? 2.863 -3.051 3.199 1 87.56 6 VAL B C 1
ATOM 955 O O . VAL B 1 6 ? 2.914 -3.434 2.027 1 87.56 6 VAL B O 1
ATOM 958 N N . LEU B 1 7 ? 2.828 -1.806 3.547 1 88.62 7 LEU B N 1
ATOM 959 C CA . LEU B 1 7 ? 2.793 -0.767 2.523 1 88.62 7 LEU B CA 1
ATOM 960 C C . LEU B 1 7 ? 4.09 -0.75 1.72 1 88.62 7 LEU B C 1
ATOM 962 O O . LEU B 1 7 ? 4.062 -0.584 0.498 1 88.62 7 LEU B O 1
ATOM 966 N N . ARG B 1 8 ? 5.105 -0.954 2.414 1 90.69 8 ARG B N 1
ATOM 967 C CA . ARG B 1 8 ? 6.398 -1.003 1.741 1 90.69 8 ARG B CA 1
ATOM 968 C C . ARG B 1 8 ? 6.465 -2.174 0.767 1 90.69 8 ARG B C 1
ATOM 970 O O . ARG B 1 8 ? 6.898 -2.012 -0.377 1 90.69 8 ARG B O 1
ATOM 977 N N . VAL B 1 9 ? 6.012 -3.283 1.182 1 92.69 9 VAL B N 1
ATOM 978 C CA . VAL B 1 9 ? 6.047 -4.496 0.37 1 92.69 9 VAL B CA 1
ATOM 979 C C . VAL B 1 9 ? 5.152 -4.32 -0.856 1 92.69 9 VAL B C 1
ATOM 981 O O . VAL B 1 9 ? 5.547 -4.664 -1.973 1 92.69 9 VAL B O 1
ATOM 984 N N . LEU B 1 10 ? 4.043 -3.707 -0.65 1 90.94 10 LEU B N 1
ATOM 985 C CA . LEU B 1 10 ? 3.076 -3.555 -1.731 1 90.94 10 LEU B CA 1
ATOM 986 C C . LEU B 1 10 ? 3.492 -2.436 -2.68 1 90.94 10 LEU B C 1
ATOM 988 O O . LEU B 1 10 ? 3.041 -2.389 -3.826 1 90.94 10 LEU B O 1
ATOM 992 N N . GLY B 1 11 ? 4.293 -1.581 -2.162 1 92 11 GLY B N 1
ATOM 993 C CA . GLY B 1 11 ? 4.746 -0.463 -2.973 1 92 11 GLY B CA 1
ATOM 994 C C . GLY B 1 11 ? 5.738 -0.867 -4.047 1 92 11 GLY B C 1
ATOM 995 O O . GLY B 1 11 ? 6.039 -0.082 -4.949 1 92 11 GLY B O 1
ATOM 996 N N . ASN B 1 12 ? 6.133 -2.061 -3.957 1 91.12 12 ASN B N 1
ATOM 997 C CA . ASN B 1 12 ? 6.969 -2.617 -5.016 1 91.12 12 ASN B CA 1
ATOM 998 C C . ASN B 1 12 ? 6.133 -3.082 -6.203 1 91.12 12 ASN B C 1
ATOM 1000 O O . ASN B 1 12 ? 5.223 -3.898 -6.047 1 91.12 12 ASN B O 1
ATOM 1004 N N . LYS B 1 13 ? 6.438 -2.557 -7.301 1 88.88 13 LYS B N 1
ATOM 1005 C CA . LYS B 1 13 ? 5.645 -2.844 -8.492 1 88.88 13 LYS B CA 1
ATOM 1006 C C . LYS B 1 13 ? 5.527 -4.348 -8.727 1 88.88 13 LYS B C 1
ATOM 1008 O O . LYS B 1 13 ? 4.434 -4.859 -8.977 1 88.88 13 LYS B O 1
ATOM 1013 N N . TYR B 1 14 ? 6.582 -5.012 -8.562 1 94.31 14 TYR B N 1
ATOM 1014 C CA . TYR B 1 14 ? 6.586 -6.445 -8.844 1 94.31 14 TYR B CA 1
ATOM 1015 C C . TYR B 1 14 ? 5.746 -7.203 -7.824 1 94.31 14 TYR B C 1
ATOM 1017 O O . TYR B 1 14 ? 5.098 -8.195 -8.156 1 94.31 14 TYR B O 1
ATOM 1025 N N . ASN B 1 15 ? 5.773 -6.77 -6.648 1 94.81 15 ASN B N 1
ATOM 1026 C CA . ASN B 1 15 ? 4.988 -7.449 -5.625 1 94.81 15 ASN B CA 1
ATOM 1027 C C . ASN B 1 15 ? 3.494 -7.398 -5.941 1 94.81 15 ASN B C 1
ATOM 1029 O O . ASN B 1 15 ? 2.797 -8.406 -5.82 1 94.81 15 ASN B O 1
ATOM 1033 N N . ALA B 1 16 ? 3.076 -6.27 -6.332 1 91.62 16 ALA B N 1
ATOM 1034 C CA . ALA B 1 16 ? 1.669 -6.129 -6.699 1 91.62 16 ALA B CA 1
ATOM 1035 C C . ALA B 1 16 ? 1.323 -7.008 -7.898 1 91.62 16 ALA B C 1
ATOM 1037 O O . ALA B 1 16 ? 0.282 -7.668 -7.91 1 91.62 16 ALA B O 1
ATOM 1038 N N . GLU B 1 17 ? 2.186 -7.016 -8.859 1 93.06 17 GLU B N 1
ATOM 1039 C CA . GLU B 1 17 ? 1.963 -7.809 -10.062 1 93.06 17 GLU B CA 1
ATOM 1040 C C . GLU B 1 17 ? 1.963 -9.297 -9.75 1 93.06 17 GLU B C 1
ATOM 1042 O O . GLU B 1 17 ? 1.15 -10.055 -10.289 1 93.06 17 GLU B O 1
ATOM 1047 N N . ILE B 1 18 ? 2.859 -9.656 -8.906 1 96.69 18 ILE B N 1
ATOM 1048 C CA . ILE B 1 18 ? 2.945 -11.062 -8.508 1 96.69 18 ILE B CA 1
ATOM 1049 C C . ILE B 1 18 ? 1.66 -11.469 -7.793 1 96.69 18 ILE B C 1
ATOM 1051 O O . ILE B 1 18 ? 1.107 -12.539 -8.062 1 96.69 18 ILE B O 1
ATOM 1055 N N . LEU B 1 19 ? 1.173 -10.672 -6.93 1 95.19 19 LEU B N 1
ATOM 1056 C CA . LEU B 1 19 ? -0.062 -10.984 -6.219 1 95.19 19 LEU B CA 1
ATOM 1057 C C . LEU B 1 19 ? -1.233 -11.102 -7.188 1 95.19 19 LEU B C 1
ATOM 1059 O O . LEU B 1 19 ? -2.107 -11.953 -7.012 1 95.19 19 LEU B O 1
ATOM 1063 N N . GLU B 1 20 ? -1.209 -10.32 -8.148 1 93.44 20 GLU B N 1
ATOM 1064 C CA . GLU B 1 20 ? -2.262 -10.406 -9.156 1 93.44 20 GLU B CA 1
ATOM 1065 C C . GLU B 1 20 ? -2.154 -11.703 -9.953 1 93.44 20 GLU B C 1
ATOM 1067 O O . GLU B 1 20 ? -3.156 -12.391 -10.172 1 93.44 20 GLU B O 1
ATOM 1072 N N . ALA B 1 21 ? -0.997 -12.039 -10.367 1 95.12 21 ALA B N 1
ATOM 1073 C CA . ALA B 1 21 ? -0.761 -13.195 -11.227 1 95.12 21 ALA B CA 1
ATOM 1074 C C . ALA B 1 21 ? -1.021 -14.5 -10.484 1 95.12 21 ALA B C 1
ATOM 1076 O O . ALA B 1 21 ? -1.324 -15.523 -11.102 1 95.12 21 ALA B O 1
ATOM 1077 N N . THR B 1 22 ? -0.943 -14.484 -9.219 1 96.12 22 THR B N 1
ATOM 1078 C CA . THR B 1 22 ? -1.013 -15.711 -8.438 1 96.12 22 THR B CA 1
ATOM 1079 C C . THR B 1 22 ? -2.43 -15.945 -7.918 1 96.12 22 THR B C 1
ATOM 1081 O O . THR B 1 22 ? -2.619 -16.547 -6.859 1 96.12 22 THR B O 1
ATOM 1084 N N . HIS B 1 23 ? -3.377 -15.383 -8.586 1 93.38 23 HIS B N 1
ATOM 1085 C CA . HIS B 1 23 ? -4.746 -15.828 -8.344 1 93.38 23 HIS B CA 1
ATOM 1086 C C . HIS B 1 23 ? -4.895 -17.312 -8.617 1 93.38 23 HIS B C 1
ATOM 1088 O O . HIS B 1 23 ? -5.797 -17.969 -8.078 1 93.38 23 HIS B O 1
ATOM 1094 N N . THR B 1 24 ? -3.939 -17.812 -9.422 1 93.75 24 THR B N 1
ATOM 1095 C CA . THR B 1 24 ? -3.672 -19.234 -9.594 1 93.75 24 THR B CA 1
ATOM 1096 C C . THR B 1 24 ? -2.234 -19.562 -9.211 1 93.75 24 THR B C 1
ATOM 1098 O O . THR B 1 24 ? -1.367 -18.688 -9.211 1 93.75 24 THR B O 1
ATOM 1101 N N . PRO B 1 25 ? -2.016 -20.781 -8.852 1 95.81 25 PRO B N 1
ATOM 1102 C CA . PRO B 1 25 ? -0.648 -21.125 -8.461 1 95.81 25 PRO B CA 1
ATOM 1103 C C . PRO B 1 25 ? 0.361 -20.922 -9.594 1 95.81 25 PRO B C 1
ATOM 1105 O O . PRO B 1 25 ? 0.104 -21.312 -10.734 1 95.81 25 PRO B O 1
ATOM 1108 N N . LYS B 1 26 ? 1.529 -20.328 -9.234 1 96.94 26 LYS B N 1
ATOM 1109 C CA . LYS B 1 26 ? 2.584 -20.078 -10.203 1 96.94 26 LYS B CA 1
ATOM 1110 C 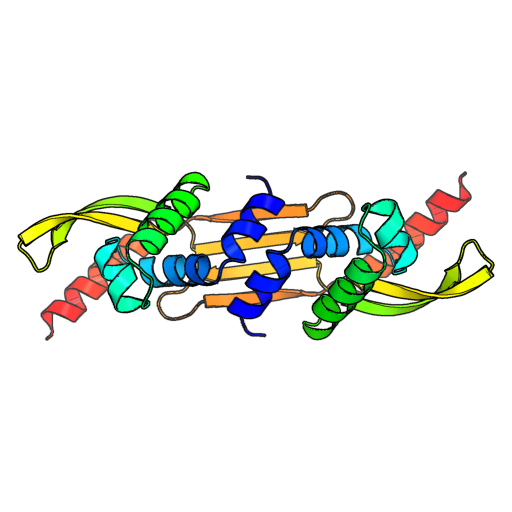C . LYS B 1 26 ? 3.965 -20.328 -9.602 1 96.94 26 LYS B C 1
ATOM 1112 O O . LYS B 1 26 ? 4.188 -20.062 -8.422 1 96.94 26 LYS B O 1
ATOM 1117 N N . SER B 1 27 ? 4.809 -20.812 -10.469 1 97.81 27 SER B N 1
ATOM 1118 C CA . SER B 1 27 ? 6.199 -20.969 -10.062 1 97.81 27 SER B CA 1
ATOM 1119 C C . SER B 1 27 ? 6.98 -19.672 -10.258 1 97.81 27 SER B C 1
ATOM 1121 O O . SER B 1 27 ? 6.508 -18.766 -10.93 1 97.81 27 SER B O 1
ATOM 1123 N N . ALA B 1 28 ? 8.211 -19.625 -9.633 1 97.94 28 ALA B N 1
ATOM 1124 C CA . ALA B 1 28 ? 9.102 -18.484 -9.867 1 97.94 28 ALA B CA 1
ATOM 1125 C C . ALA B 1 28 ? 9.414 -18.328 -11.352 1 97.94 28 ALA B C 1
ATOM 1127 O O . ALA B 1 28 ? 9.461 -17.203 -11.867 1 97.94 28 ALA B O 1
ATOM 1128 N N . GLN B 1 29 ? 9.5 -19.422 -12 1 97.12 29 GLN B N 1
ATOM 1129 C CA . GLN B 1 29 ? 9.797 -19.391 -13.43 1 97.12 29 GLN B CA 1
ATOM 1130 C C . GLN B 1 29 ? 8.625 -18.812 -14.219 1 97.12 29 GLN B C 1
ATOM 1132 O O . GLN B 1 29 ? 8.82 -17.984 -15.109 1 97.12 29 GLN B O 1
ATOM 1137 N N . ASP B 1 30 ? 7.465 -19.25 -13.922 1 97 30 ASP B N 1
ATOM 1138 C CA . ASP B 1 30 ? 6.266 -18.719 -14.562 1 97 30 ASP B CA 1
ATOM 1139 C C . ASP B 1 30 ? 6.18 -17.203 -14.391 1 97 30 ASP B C 1
ATOM 1141 O O . ASP B 1 30 ? 5.934 -16.484 -15.359 1 97 30 ASP B O 1
ATOM 1145 N N . LEU B 1 31 ? 6.395 -16.812 -13.133 1 97.94 31 LEU B N 1
ATOM 1146 C CA . LEU B 1 31 ? 6.297 -15.391 -12.812 1 97.94 31 LEU B CA 1
ATOM 1147 C C . LEU B 1 31 ? 7.367 -14.586 -13.547 1 97.94 31 LEU B C 1
ATOM 1149 O O . LEU B 1 31 ? 7.086 -13.508 -14.07 1 97.94 31 LEU B O 1
ATOM 1153 N N . SER B 1 32 ? 8.5 -15.117 -13.625 1 98.12 32 SER B N 1
ATOM 1154 C CA . SER B 1 32 ? 9.602 -14.469 -14.336 1 98.12 32 SER B CA 1
ATOM 1155 C C . SER B 1 32 ? 9.258 -14.258 -15.805 1 98.12 32 SER B C 1
ATOM 1157 O O . SER B 1 32 ? 9.398 -13.148 -16.328 1 98.12 32 SER B O 1
ATOM 1159 N N . GLU B 1 33 ? 8.766 -15.25 -16.406 1 96.62 33 GLU B N 1
ATOM 1160 C CA . GLU B 1 33 ? 8.461 -15.219 -17.844 1 96.62 33 GLU B CA 1
ATOM 1161 C C . GLU B 1 33 ? 7.234 -14.359 -18.125 1 96.62 33 GLU B C 1
ATOM 1163 O O . GLU B 1 33 ? 7.262 -13.516 -19.031 1 96.62 33 GLU B O 1
ATOM 1168 N N . GLU B 1 34 ? 6.246 -14.531 -17.359 1 96.44 34 GLU B N 1
ATOM 1169 C CA . GLU B 1 34 ? 4.977 -13.859 -17.609 1 96.44 34 GLU B CA 1
ATOM 1170 C C . GLU B 1 34 ? 5.078 -12.359 -17.328 1 96.44 34 GLU B C 1
ATOM 1172 O O . GLU B 1 34 ? 4.453 -11.555 -18 1 96.44 34 GLU B O 1
ATOM 1177 N N . LEU B 1 35 ? 5.863 -12.016 -16.266 1 96.38 35 LEU B N 1
ATOM 1178 C CA . LEU B 1 35 ? 5.906 -10.625 -15.812 1 96.38 35 LEU B CA 1
ATOM 1179 C C . LEU B 1 35 ? 7.199 -9.953 -16.266 1 96.38 35 LEU B C 1
ATOM 1181 O O . LEU B 1 35 ? 7.398 -8.758 -16.016 1 96.38 35 LEU B O 1
ATOM 1185 N N . ASP B 1 36 ? 7.977 -10.75 -16.906 1 97.56 36 ASP B N 1
ATOM 1186 C CA . ASP B 1 36 ? 9.258 -10.25 -17.391 1 97.56 36 ASP B CA 1
ATOM 1187 C C . ASP B 1 36 ? 10.102 -9.695 -16.25 1 97.56 36 ASP B C 1
ATOM 1189 O O . ASP B 1 36 ? 10.586 -8.562 -16.312 1 97.56 36 ASP B O 1
ATOM 1193 N N . ILE B 1 37 ? 10.195 -10.445 -15.18 1 97.12 37 ILE B N 1
ATOM 1194 C CA . ILE B 1 37 ? 11 -10.188 -13.992 1 97.12 37 ILE B CA 1
ATOM 1195 C C . ILE B 1 37 ? 12.195 -11.141 -13.961 1 97.12 37 ILE B C 1
ATOM 1197 O O . ILE B 1 37 ? 12.031 -12.352 -14.125 1 97.12 37 ILE B O 1
ATOM 1201 N N . PRO B 1 38 ? 13.453 -10.562 -13.742 1 98.06 38 PRO B N 1
ATOM 1202 C CA . PRO B 1 38 ? 14.57 -11.5 -13.602 1 98.06 38 PRO B CA 1
ATOM 1203 C C . PRO B 1 38 ? 14.305 -12.586 -12.562 1 98.06 38 PRO B C 1
ATOM 1205 O O . PRO B 1 38 ? 13.719 -12.305 -11.508 1 98.06 38 PRO B O 1
ATOM 1208 N N . ILE B 1 39 ? 14.805 -13.758 -12.93 1 97.56 39 ILE B N 1
ATOM 1209 C CA . ILE B 1 39 ? 14.5 -14.938 -12.125 1 97.56 39 ILE B CA 1
ATOM 1210 C C . ILE B 1 39 ? 14.969 -14.711 -10.688 1 97.56 39 ILE B C 1
ATOM 1212 O O . ILE B 1 39 ? 14.258 -15.055 -9.734 1 97.56 39 ILE B O 1
ATOM 1216 N N . ALA B 1 40 ? 16.078 -14.117 -10.43 1 98.19 40 ALA B N 1
ATOM 1217 C CA . ALA B 1 40 ? 16.578 -13.852 -9.086 1 98.19 40 ALA B CA 1
ATOM 1218 C C . ALA B 1 40 ? 15.664 -12.883 -8.344 1 98.19 40 ALA B C 1
ATOM 1220 O O . ALA B 1 40 ? 15.438 -13.031 -7.141 1 98.19 40 ALA B O 1
ATOM 1221 N N . THR B 1 41 ? 15.18 -11.914 -9.008 1 97.81 41 THR B N 1
ATOM 1222 C CA . THR B 1 41 ? 14.242 -10.961 -8.43 1 97.81 41 THR B CA 1
ATOM 1223 C C . THR B 1 41 ? 12.922 -11.641 -8.078 1 97.81 41 THR B C 1
ATOM 1225 O O . THR B 1 41 ? 12.344 -11.375 -7.02 1 97.81 41 THR B O 1
ATOM 1228 N N . SER B 1 42 ? 12.461 -12.531 -8.945 1 98.12 42 SER B N 1
ATOM 1229 C CA . SER B 1 42 ? 11.242 -13.289 -8.68 1 98.12 42 SER B CA 1
ATOM 1230 C C . SER B 1 42 ? 11.352 -14.062 -7.367 1 98.12 42 SER B C 1
ATOM 1232 O O . SER B 1 42 ? 10.445 -14.023 -6.539 1 98.12 42 SER B O 1
ATOM 1234 N N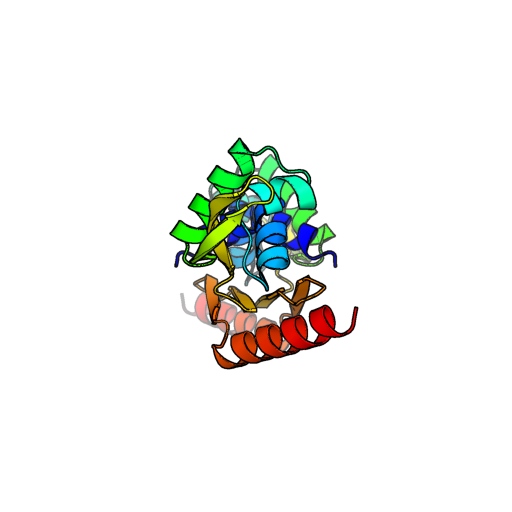 . TYR B 1 43 ? 12.492 -14.68 -7.18 1 98.25 43 TYR B N 1
ATOM 1235 C CA . TYR B 1 43 ? 12.703 -15.43 -5.945 1 98.25 43 TYR B CA 1
ATOM 1236 C C . TYR B 1 43 ? 12.664 -14.5 -4.734 1 98.25 43 TYR B C 1
ATOM 1238 O O . TYR B 1 43 ? 12.047 -14.82 -3.717 1 98.25 43 TYR B O 1
ATOM 1246 N N . ARG B 1 44 ? 13.258 -13.422 -4.875 1 98.25 44 ARG B N 1
ATOM 1247 C CA . ARG B 1 44 ? 13.328 -12.461 -3.777 1 98.25 44 ARG B CA 1
ATOM 1248 C C . ARG B 1 44 ? 11.938 -11.922 -3.436 1 98.25 44 ARG B C 1
ATOM 1250 O O . ARG B 1 44 ? 11.594 -11.773 -2.262 1 98.25 44 ARG B O 1
ATOM 1257 N N . ARG B 1 45 ? 11.18 -11.648 -4.395 1 97.88 45 ARG B N 1
ATOM 1258 C CA . ARG B 1 45 ? 9.836 -11.117 -4.184 1 97.88 45 ARG B CA 1
ATOM 1259 C C . ARG B 1 45 ? 8.914 -12.172 -3.582 1 97.88 45 ARG B C 1
ATOM 1261 O O . ARG B 1 45 ? 8.109 -11.867 -2.695 1 97.88 45 ARG B O 1
ATOM 1268 N N . ILE B 1 46 ? 9.039 -13.367 -4.07 1 98.44 46 ILE B N 1
ATOM 1269 C CA . ILE B 1 46 ? 8.25 -14.469 -3.527 1 98.44 46 ILE B CA 1
ATOM 1270 C C . ILE B 1 46 ? 8.562 -14.648 -2.043 1 98.44 46 ILE B C 1
ATOM 1272 O O . ILE B 1 46 ? 7.652 -14.797 -1.225 1 98.44 46 ILE B O 1
ATOM 1276 N N . GLU B 1 47 ? 9.828 -14.648 -1.753 1 97.94 47 GLU B N 1
ATOM 1277 C CA . GLU B 1 47 ? 10.242 -14.758 -0.357 1 97.94 47 GLU B CA 1
ATOM 1278 C C . GLU B 1 47 ? 9.664 -13.625 0.482 1 97.94 47 GLU B C 1
ATOM 1280 O O . GLU B 1 47 ? 9.086 -13.859 1.546 1 97.94 47 GLU B O 1
ATOM 1285 N N . GLU B 1 48 ? 9.781 -12.43 0.022 1 97.06 48 GLU B N 1
ATOM 1286 C CA . GLU B 1 48 ? 9.281 -11.266 0.747 1 97.06 48 GLU B CA 1
ATOM 1287 C C . GLU B 1 48 ? 7.777 -11.352 0.967 1 97.06 48 GLU B C 1
ATOM 1289 O O . GLU B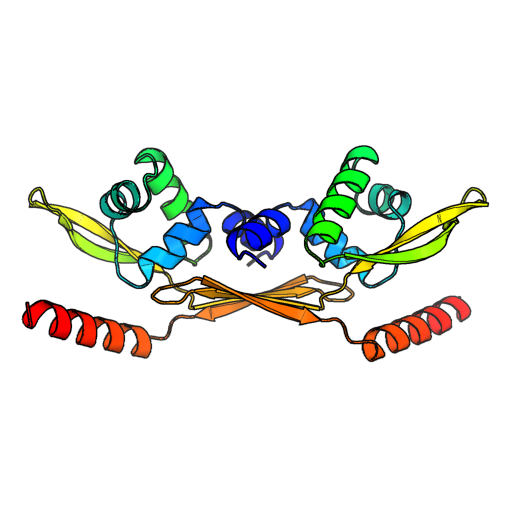 1 48 ? 7.293 -11.141 2.08 1 97.06 48 GLU B O 1
ATOM 1294 N N . LEU B 1 49 ? 7.047 -11.641 -0.046 1 96.88 49 LEU B N 1
ATOM 1295 C CA . LEU B 1 49 ? 5.594 -11.742 0.036 1 96.88 49 LEU B CA 1
ATOM 1296 C C . LEU B 1 49 ? 5.188 -12.867 0.988 1 96.88 49 LEU B C 1
ATOM 1298 O O . LEU B 1 49 ? 4.203 -12.734 1.72 1 96.88 49 LEU B O 1
ATOM 1302 N N . SER B 1 50 ? 5.941 -13.945 0.967 1 96.81 50 SER B N 1
ATOM 1303 C CA . SER B 1 50 ? 5.664 -15.078 1.847 1 96.81 50 SER B CA 1
ATOM 1304 C C . SER B 1 50 ? 5.93 -14.719 3.305 1 96.81 50 SER B C 1
ATOM 1306 O O . SER B 1 50 ? 5.168 -15.109 4.195 1 96.81 50 SER B O 1
ATOM 1308 N N . GLU B 1 51 ? 6.973 -13.977 3.523 1 95.25 51 GLU B N 1
ATOM 1309 C CA . GLU B 1 51 ? 7.332 -13.547 4.871 1 95.25 51 GLU B CA 1
ATOM 1310 C C . GLU B 1 51 ? 6.246 -12.664 5.48 1 95.25 51 GLU B C 1
ATOM 1312 O O . GLU B 1 51 ? 6.109 -12.594 6.703 1 95.25 51 GLU B O 1
ATOM 1317 N N . HIS B 1 52 ? 5.504 -12.023 4.668 1 93.88 52 HIS B N 1
ATOM 1318 C CA . HIS B 1 52 ? 4.457 -11.133 5.152 1 93.88 52 HIS B CA 1
ATOM 1319 C C . HIS B 1 52 ? 3.076 -11.766 5 1 93.88 52 HIS B C 1
ATOM 1321 O O . HIS B 1 52 ? 2.062 -11.062 5.012 1 93.88 52 HIS B O 1
ATOM 1327 N N . ASP B 1 53 ? 3.014 -13.07 4.66 1 93.38 53 ASP B N 1
ATOM 1328 C CA . ASP B 1 53 ? 1.807 -13.891 4.625 1 93.38 53 ASP B CA 1
ATOM 1329 C C . ASP B 1 53 ? 0.877 -13.453 3.496 1 93.38 53 ASP B C 1
ATOM 1331 O O . ASP B 1 53 ? -0.346 -13.539 3.623 1 93.38 53 ASP B O 1
ATOM 1335 N N . LEU B 1 54 ? 1.453 -12.945 2.477 1 95.06 54 LEU B N 1
ATOM 1336 C CA . LEU B 1 54 ? 0.678 -12.531 1.312 1 95.06 54 LEU B CA 1
ATOM 1337 C C . LEU B 1 54 ? 0.681 -13.617 0.242 1 95.06 54 LEU B C 1
ATOM 1339 O O . LEU B 1 54 ? -0.212 -13.664 -0.608 1 95.06 54 LEU B O 1
ATOM 1343 N N . LEU B 1 55 ? 1.651 -14.406 0.319 1 96.44 55 LEU B N 1
ATOM 1344 C CA . LEU B 1 55 ? 1.864 -15.531 -0.584 1 96.44 55 LEU B CA 1
ATOM 1345 C C . LEU B 1 55 ? 2.191 -16.797 0.197 1 96.44 55 LEU B C 1
ATOM 1347 O O . LEU B 1 55 ? 2.795 -16.734 1.271 1 96.44 55 LEU B O 1
ATOM 1351 N N . LYS B 1 56 ? 1.785 -17.906 -0.33 1 97 56 LYS B N 1
ATOM 1352 C CA . LYS B 1 56 ? 2.115 -19.172 0.334 1 97 56 LYS B CA 1
ATOM 1353 C C . LYS B 1 56 ? 2.453 -20.25 -0.682 1 97 56 LYS B C 1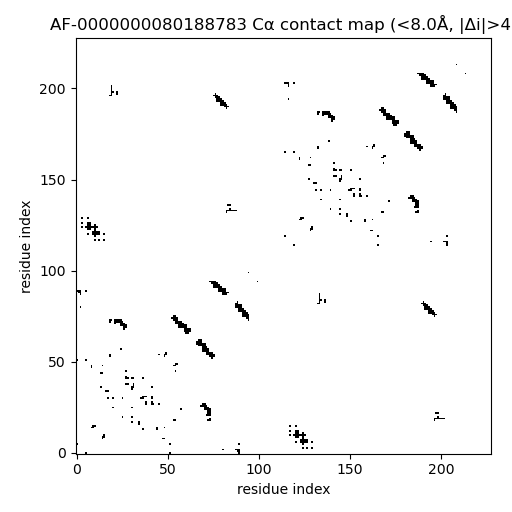
ATOM 1355 O O . LYS B 1 56 ? 1.979 -20.219 -1.819 1 97 56 LYS B O 1
ATOM 1360 N N . LEU B 1 57 ? 3.24 -21.188 -0.219 1 97.5 57 LEU B N 1
ATOM 1361 C CA . LEU B 1 57 ? 3.51 -22.391 -1 1 97.5 57 LEU B CA 1
ATOM 1362 C C . LEU B 1 57 ? 2.262 -23.266 -1.107 1 97.5 57 LEU B C 1
ATOM 1364 O O . LEU B 1 57 ? 1.691 -23.656 -0.091 1 97.5 57 LEU B O 1
ATOM 1368 N N . GLU B 1 58 ? 1.81 -23.469 -2.254 1 94.62 58 GLU B N 1
ATOM 1369 C CA . GLU B 1 58 ? 0.628 -24.297 -2.471 1 94.62 58 GLU B CA 1
ATOM 1370 C C . GLU B 1 58 ? 1.013 -25.75 -2.689 1 94.62 58 GLU B C 1
ATOM 1372 O O . GLU B 1 58 ? 0.29 -26.656 -2.271 1 94.62 58 GLU B O 1
ATOM 1377 N N . GLY B 1 59 ? 2.18 -25.953 -3.393 1 95.69 59 GLY B N 1
ATOM 1378 C CA . GLY B 1 59 ? 2.672 -27.281 -3.699 1 95.69 59 GLY B CA 1
ATOM 1379 C C . GLY B 1 59 ? 3.76 -27.297 -4.758 1 95.69 59 GLY B C 1
ATOM 1380 O O . GLY B 1 59 ? 4.547 -26.344 -4.852 1 95.69 59 GLY B O 1
ATOM 1381 N N . LYS B 1 60 ? 3.84 -28.562 -5.336 1 96 60 LYS B N 1
ATOM 1382 C CA . LYS B 1 60 ? 4.793 -28.719 -6.434 1 96 60 LYS B CA 1
ATOM 1383 C C . LYS B 1 60 ? 4.09 -29.125 -7.719 1 96 60 LYS B C 1
ATOM 1385 O O . LYS B 1 60 ? 3.084 -29.844 -7.68 1 96 60 LYS B O 1
ATOM 1390 N N . GLU B 1 61 ? 4.578 -28.562 -8.805 1 93.44 61 GLU B N 1
ATOM 1391 C CA . GLU B 1 61 ? 4.09 -28.938 -10.125 1 93.44 61 GLU B CA 1
ATOM 1392 C C . GLU B 1 61 ? 5.242 -29.188 -11.094 1 93.44 61 GLU B C 1
ATOM 1394 O O . GLU B 1 61 ? 6.367 -28.75 -10.859 1 93.44 61 GLU B O 1
ATOM 1399 N N . LEU B 1 62 ? 4.797 -29.953 -12.117 1 93.06 62 LEU B N 1
ATOM 1400 C CA . LEU B 1 62 ? 5.801 -30.219 -13.141 1 93.06 62 LEU B CA 1
ATOM 1401 C C . LEU B 1 62 ? 6 -29.016 -14.047 1 93.06 62 LEU B C 1
ATOM 1403 O O . LEU B 1 62 ? 5.031 -28.438 -14.547 1 93.06 62 LEU B O 1
ATOM 1407 N N . SER B 1 63 ? 7.27 -28.594 -14.172 1 89.62 63 SER B N 1
ATOM 1408 C CA . SER B 1 63 ? 7.594 -27.516 -15.094 1 89.62 63 SER B CA 1
ATOM 1409 C C . SER B 1 63 ? 7.504 -27.984 -16.547 1 89.62 63 SER B C 1
ATOM 1411 O O . SER B 1 63 ? 7.25 -29.156 -16.812 1 89.62 63 SER B O 1
ATOM 1413 N N . ASP B 1 64 ? 7.648 -26.938 -17.453 1 86.44 64 ASP B N 1
ATOM 1414 C CA . ASP B 1 64 ? 7.688 -27.281 -18.875 1 86.44 64 ASP B CA 1
ATOM 1415 C C . ASP B 1 64 ? 8.852 -28.219 -19.188 1 86.44 64 ASP B C 1
ATOM 1417 O O . ASP B 1 64 ? 8.797 -29 -20.141 1 86.44 64 ASP B O 1
ATOM 1421 N N . GLU B 1 65 ? 9.875 -28.234 -18.422 1 89.38 65 GLU B N 1
ATOM 1422 C CA . GLU B 1 65 ? 11.07 -29.062 -18.609 1 89.38 65 GLU B CA 1
ATOM 1423 C C . GLU B 1 65 ? 10.945 -30.375 -17.844 1 89.38 65 GLU B C 1
ATOM 1425 O O . GLU B 1 65 ? 11.898 -31.156 -17.781 1 89.38 65 GLU B O 1
ATOM 1430 N N . GLY B 1 66 ? 9.883 -30.594 -17.25 1 90.5 66 GLY B N 1
ATOM 1431 C CA . GLY B 1 66 ? 9.633 -31.859 -16.562 1 90.5 66 GLY B CA 1
ATOM 1432 C C . GLY B 1 66 ? 10.188 -31.891 -15.148 1 90.5 66 GLY B C 1
ATOM 1433 O O . GLY B 1 66 ? 10.266 -32.969 -14.539 1 90.5 66 GLY B O 1
ATOM 1434 N N . ARG B 1 67 ? 10.617 -30.828 -14.625 1 92.56 67 ARG B N 1
ATOM 1435 C CA . ARG B 1 67 ? 11.109 -30.75 -13.25 1 92.56 67 ARG B CA 1
ATOM 1436 C C . ARG B 1 67 ? 9.992 -30.328 -12.297 1 92.56 67 ARG B C 1
ATOM 1438 O O . ARG B 1 67 ? 9.133 -29.516 -12.656 1 92.56 67 ARG B O 1
ATOM 1445 N N . ARG B 1 68 ? 10.086 -30.922 -11.109 1 95.25 68 ARG B N 1
ATOM 1446 C CA . ARG B 1 68 ? 9.133 -30.5 -10.094 1 95.25 68 ARG B CA 1
ATOM 1447 C C . ARG B 1 68 ? 9.531 -29.172 -9.477 1 95.25 68 ARG B C 1
ATOM 1449 O O . ARG B 1 68 ? 10.633 -29.031 -8.938 1 95.25 68 ARG B O 1
ATOM 1456 N N . THR B 1 69 ? 8.625 -28.219 -9.648 1 96.31 69 THR B N 1
ATOM 1457 C CA . THR B 1 69 ? 8.906 -26.875 -9.133 1 96.31 69 THR B CA 1
ATOM 1458 C C . THR B 1 69 ? 7.828 -26.438 -8.148 1 96.31 69 THR B C 1
ATOM 1460 O O . THR B 1 69 ? 6.656 -26.797 -8.305 1 96.31 69 THR B O 1
ATOM 1463 N N . LYS B 1 70 ? 8.273 -25.703 -7.137 1 97.75 70 LYS B N 1
ATOM 1464 C CA . LYS B 1 70 ? 7.316 -25.141 -6.188 1 97.75 70 LYS B CA 1
ATOM 1465 C C . LYS B 1 70 ? 6.41 -24.109 -6.867 1 97.75 70 LYS B C 1
ATOM 1467 O O . LYS B 1 70 ? 6.863 -23.328 -7.711 1 97.75 70 LYS B O 1
ATOM 1472 N N . VAL B 1 71 ? 5.148 -24.156 -6.473 1 98.12 71 VAL B N 1
ATOM 1473 C CA . VAL B 1 71 ? 4.215 -23.141 -6.965 1 98.12 71 VAL B CA 1
ATOM 1474 C C . VAL B 1 71 ? 3.586 -22.406 -5.785 1 98.12 71 VAL B C 1
ATOM 1476 O O . VAL B 1 71 ? 3.393 -22.984 -4.715 1 98.12 71 VAL B O 1
ATOM 1479 N N . TYR B 1 72 ? 3.316 -21.141 -6.051 1 98.06 72 TYR B N 1
ATOM 1480 C CA . TYR B 1 72 ? 2.85 -20.234 -5.004 1 98.06 72 TYR B CA 1
ATOM 1481 C C . TYR B 1 72 ? 1.515 -19.609 -5.379 1 98.06 72 TYR B C 1
ATOM 1483 O O . TYR B 1 72 ? 1.227 -19.406 -6.562 1 98.06 72 TYR B O 1
ATOM 1491 N N . ARG B 1 73 ? 0.79 -19.297 -4.301 1 96.81 73 ARG B N 1
ATOM 1492 C CA . ARG B 1 73 ? -0.517 -18.672 -4.488 1 96.81 73 ARG B CA 1
ATOM 1493 C C . ARG B 1 73 ? -0.733 -17.547 -3.49 1 96.81 73 ARG B C 1
ATOM 1495 O O . ARG B 1 73 ? -0.347 -17.656 -2.324 1 96.81 73 ARG B O 1
ATOM 1502 N N . ARG B 1 74 ? -1.411 -16.5 -3.975 1 96.44 74 ARG B N 1
ATOM 1503 C CA . ARG B 1 74 ? -1.722 -15.375 -3.094 1 96.44 74 ARG B CA 1
ATOM 1504 C C . ARG B 1 74 ? -2.664 -15.805 -1.973 1 96.44 74 ARG B C 1
ATOM 1506 O O . ARG B 1 74 ? -3.574 -16.609 -2.193 1 96.44 74 ARG B O 1
ATOM 1513 N N . GLN B 1 75 ? -2.52 -15.234 -0.812 1 95.12 75 GLN B N 1
ATOM 1514 C CA . GLN B 1 75 ? -3.309 -15.578 0.368 1 95.12 75 GLN B CA 1
ATOM 1515 C C . GLN B 1 75 ? -4.352 -14.5 0.659 1 95.12 75 GLN B C 1
ATOM 1517 O O . GLN B 1 75 ? -5.164 -14.648 1.573 1 95.12 75 GLN B O 1
ATOM 1522 N N . VAL B 1 76 ? -4.43 -13.445 -0.162 1 93.62 76 VAL B N 1
ATOM 1523 C CA . VAL B 1 76 ? -5.289 -12.312 0.154 1 93.62 76 VAL B CA 1
ATOM 1524 C C . VAL B 1 76 ? -6.074 -11.891 -1.087 1 93.62 76 VAL B C 1
ATOM 1526 O O . VAL B 1 76 ? -5.562 -11.961 -2.207 1 93.62 76 VAL B O 1
ATOM 1529 N N . ASP B 1 77 ? -7.273 -11.492 -0.829 1 93.81 77 ASP B N 1
ATOM 1530 C CA . ASP B 1 77 ? -8.086 -10.938 -1.907 1 93.81 77 ASP B CA 1
ATOM 1531 C C . ASP B 1 77 ? -8.117 -9.414 -1.835 1 93.81 77 ASP B C 1
ATOM 1533 O O . ASP B 1 77 ? -8.352 -8.742 -2.846 1 93.81 77 ASP B O 1
ATOM 1537 N N . GLU B 1 78 ? -7.922 -8.961 -0.573 1 94.12 78 GLU B N 1
ATOM 1538 C CA . GLU B 1 78 ? -7.984 -7.52 -0.367 1 94.12 78 GLU B CA 1
ATOM 1539 C C . GLU B 1 78 ? -7.082 -7.086 0.786 1 94.12 78 GLU B C 1
ATOM 1541 O O . GLU B 1 78 ? -6.98 -7.785 1.795 1 94.12 78 GLU B O 1
ATOM 1546 N N . ILE B 1 79 ? -6.469 -5.98 0.576 1 93 79 ILE B N 1
ATOM 1547 C CA . ILE B 1 79 ? -5.723 -5.316 1.638 1 93 79 ILE B CA 1
ATOM 1548 C C . ILE B 1 79 ? -6.242 -3.893 1.819 1 93 79 ILE B C 1
ATOM 1550 O O . ILE B 1 79 ? -6.359 -3.139 0.85 1 93 79 ILE B O 1
ATOM 1554 N N . SER B 1 80 ? -6.574 -3.547 3.072 1 94.19 80 SER B N 1
ATOM 1555 C CA . SER B 1 80 ? -7.094 -2.217 3.373 1 94.19 80 SER B CA 1
ATOM 1556 C C . SER B 1 80 ? -6.227 -1.5 4.398 1 94.19 80 SER B C 1
ATOM 1558 O O . SER B 1 80 ? -5.906 -2.061 5.449 1 94.19 80 SER B O 1
ATOM 1560 N N . VAL B 1 81 ? -5.863 -0.353 4.035 1 93.12 81 VAL B N 1
ATOM 1561 C CA . VAL B 1 81 ? -5.133 0.52 4.945 1 93.12 81 VAL B CA 1
ATOM 1562 C C . VAL B 1 81 ? -6.062 1.605 5.48 1 93.12 81 VAL B C 1
ATOM 1564 O O . VAL B 1 81 ? -6.68 2.338 4.703 1 93.12 81 VAL B O 1
ATOM 1567 N N . LYS B 1 82 ? -6.137 1.687 6.758 1 93.25 82 LYS B N 1
ATOM 1568 C CA . LYS B 1 82 ? -6.973 2.691 7.406 1 93.25 82 LYS B CA 1
ATOM 1569 C C . LYS B 1 82 ? -6.121 3.697 8.18 1 93.25 82 LYS B C 1
ATOM 1571 O O . LYS B 1 82 ? -5.301 3.312 9.008 1 93.25 82 LYS B O 1
ATOM 1576 N N . PHE B 1 83 ? -6.363 4.957 7.844 1 92.62 83 PHE B N 1
ATOM 1577 C CA . PHE B 1 83 ? -5.652 6.023 8.531 1 92.62 83 PHE B CA 1
ATOM 1578 C C . PHE B 1 83 ? -6.492 6.59 9.672 1 92.62 83 PHE B C 1
ATOM 1580 O O . PHE B 1 83 ? -7.527 7.215 9.43 1 92.62 83 PHE B O 1
ATOM 1587 N N . GLY B 1 84 ? -6.031 6.324 10.852 1 88.12 84 GLY B N 1
ATOM 1588 C CA . GLY B 1 84 ? -6.727 6.855 12.016 1 88.12 84 GLY B CA 1
ATOM 1589 C C . GLY B 1 84 ? -6.078 8.102 12.578 1 88.12 84 GLY B C 1
ATOM 1590 O O . GLY B 1 84 ? -5.152 8.656 11.977 1 88.12 84 GLY B O 1
ATOM 1591 N N . VAL B 1 85 ? -6.586 8.594 13.695 1 84.88 85 VAL B N 1
ATOM 1592 C CA . VAL B 1 85 ? -6.074 9.773 14.375 1 84.88 85 VAL B CA 1
ATOM 1593 C C . VAL B 1 85 ? -4.738 9.453 15.039 1 84.88 85 VAL B C 1
ATOM 1595 O O . VAL B 1 85 ? -3.779 10.219 14.93 1 84.88 85 VAL B O 1
ATOM 1598 N N . ASP B 1 86 ? -4.637 8.203 15.562 1 85.5 86 ASP B N 1
ATOM 1599 C CA . ASP B 1 86 ? -3.449 7.883 16.344 1 85.5 86 ASP B CA 1
ATOM 1600 C C . ASP B 1 86 ? -2.621 6.793 15.672 1 85.5 86 ASP B C 1
ATOM 1602 O O . ASP B 1 86 ? -1.437 6.629 15.969 1 85.5 86 ASP B O 1
ATOM 1606 N N . GLU B 1 87 ? -3.402 6.078 14.836 1 89.12 87 GLU B N 1
ATOM 1607 C CA . GLU B 1 87 ? -2.672 4.945 14.273 1 89.12 87 GLU B CA 1
ATOM 1608 C C . GLU B 1 87 ? -3.174 4.605 12.875 1 89.12 87 GLU B C 1
ATOM 1610 O O . GLU B 1 87 ? -4.328 4.875 12.539 1 89.12 87 GLU B O 1
ATOM 1615 N N . THR B 1 88 ? -2.277 4.086 12.102 1 92.06 88 THR B N 1
ATOM 1616 C CA . THR B 1 88 ? -2.623 3.455 10.836 1 92.06 88 THR B CA 1
ATOM 1617 C C . THR B 1 88 ? -2.742 1.943 11 1 92.06 88 THR B C 1
ATOM 1619 O O . THR B 1 88 ? -1.902 1.315 11.648 1 92.06 88 THR B O 1
ATOM 1622 N N . THR B 1 89 ? -3.832 1.373 10.453 1 93.44 89 THR B N 1
ATOM 1623 C CA . THR B 1 89 ? -4.02 -0.07 10.555 1 93.44 89 THR B CA 1
ATOM 1624 C C . THR B 1 89 ? -4.148 -0.699 9.172 1 93.44 89 THR B C 1
ATOM 1626 O O . THR B 1 89 ? -4.469 -0.013 8.195 1 93.44 89 THR B O 1
ATOM 1629 N N . VAL B 1 90 ? -3.797 -1.975 9.188 1 92.81 90 VAL B N 1
ATOM 1630 C CA . VAL B 1 90 ? -3.947 -2.752 7.961 1 92.81 90 VAL B CA 1
ATOM 1631 C C . VAL B 1 90 ? -4.832 -3.967 8.227 1 92.81 90 VAL B C 1
ATOM 1633 O O . VAL B 1 90 ? -4.637 -4.684 9.203 1 92.81 90 VAL B O 1
ATOM 1636 N N . ASP B 1 91 ? -5.832 -4.035 7.363 1 93.62 91 ASP B N 1
ATOM 1637 C CA . ASP B 1 91 ? -6.707 -5.203 7.383 1 93.62 91 ASP B CA 1
ATOM 1638 C C . ASP B 1 91 ? -6.602 -5.988 6.078 1 93.62 91 ASP B C 1
ATOM 1640 O O . ASP B 1 91 ? -6.527 -5.402 5 1 93.62 91 ASP B O 1
ATOM 1644 N N . THR B 1 92 ? -6.531 -7.312 6.258 1 93.44 92 THR B N 1
ATOM 1645 C CA . THR B 1 92 ? -6.477 -8.172 5.082 1 93.44 92 THR B CA 1
ATOM 1646 C C . THR B 1 92 ? -7.676 -9.117 5.047 1 93.44 92 THR B C 1
ATOM 1648 O O . THR B 1 92 ? -8.117 -9.602 6.09 1 93.44 92 THR B O 1
ATOM 1651 N N . LYS B 1 93 ? -8.234 -9.172 3.902 1 93.69 93 LYS B N 1
ATOM 1652 C CA . LYS B 1 93 ? -9.211 -10.227 3.652 1 93.69 93 LYS B CA 1
ATOM 1653 C C . LYS B 1 93 ? -8.562 -11.43 2.975 1 93.69 93 LYS B C 1
ATOM 1655 O O . LYS B 1 93 ? -7.992 -11.305 1.889 1 93.69 93 LYS B O 1
ATOM 1660 N N . GLU B 1 94 ? -8.68 -12.477 3.641 1 91.12 94 GLU B N 1
ATOM 1661 C CA . GLU B 1 94 ? -8.031 -13.688 3.145 1 91.12 94 GLU B CA 1
ATOM 1662 C C . GLU B 1 94 ? -8.836 -14.32 2.014 1 91.12 94 GLU B C 1
ATOM 1664 O O . GLU B 1 94 ? -10.062 -14.211 1.981 1 91.12 94 GLU B O 1
ATOM 1669 N N . ARG B 1 95 ? -8.086 -14.906 1.21 1 84.06 95 ARG B N 1
ATOM 1670 C CA . ARG B 1 95 ? -8.711 -15.648 0.121 1 84.06 95 ARG B CA 1
ATOM 1671 C C . ARG B 1 95 ? -9.422 -16.891 0.643 1 84.06 95 ARG B C 1
ATOM 1673 O O . ARG B 1 95 ? -8.867 -17.641 1.443 1 84.06 95 ARG B O 1
ATOM 1680 N N . THR B 1 96 ? -10.703 -16.891 0.276 1 74.69 96 THR B N 1
ATOM 1681 C CA . THR B 1 96 ? -11.461 -18.031 0.782 1 74.69 96 THR B CA 1
ATOM 1682 C C . THR B 1 96 ? -11.164 -19.281 -0.038 1 74.69 96 THR B C 1
ATOM 1684 O O . THR B 1 96 ? -10.805 -19.188 -1.213 1 74.69 96 THR B O 1
ATOM 1687 N N . GLU B 1 97 ? -11.188 -20.375 0.643 1 65.88 97 GLU B N 1
ATOM 1688 C CA . GLU B 1 97 ? -11.016 -21.672 0.005 1 65.88 97 GLU B CA 1
ATOM 1689 C C . GLU B 1 97 ? -12.062 -21.891 -1.086 1 65.88 97 GLU B C 1
ATOM 1691 O O . GLU B 1 97 ? -11.766 -22.5 -2.121 1 65.88 97 GLU B O 1
ATOM 1696 N N . ALA B 1 98 ? -13.172 -21.422 -0.826 1 63.56 98 ALA B N 1
ATOM 1697 C CA . ALA B 1 98 ? -14.25 -21.562 -1.806 1 63.56 98 ALA B CA 1
ATOM 1698 C C . ALA B 1 98 ? -13.898 -20.875 -3.115 1 63.56 98 ALA B C 1
ATOM 1700 O O . ALA B 1 98 ? -14.141 -21.406 -4.199 1 63.56 98 ALA B O 1
ATOM 1701 N N . LYS B 1 99 ? -13.328 -19.797 -3.035 1 65.62 99 LYS B N 1
ATOM 1702 C CA . LYS B 1 99 ? -12.93 -19.078 -4.246 1 65.62 99 LYS B CA 1
ATOM 1703 C C . LYS B 1 99 ? -11.828 -19.828 -4.988 1 65.62 99 LYS B C 1
ATOM 1705 O O . LYS B 1 99 ? -11.82 -19.875 -6.219 1 65.62 99 LYS B O 1
ATOM 1710 N N . ASN B 1 100 ? -11.086 -20.484 -4.172 1 66.56 100 ASN B N 1
ATOM 1711 C CA . ASN B 1 100 ? -10.016 -21.266 -4.777 1 66.56 100 ASN B CA 1
ATOM 1712 C C . ASN B 1 100 ? -10.562 -22.469 -5.547 1 66.56 100 ASN B C 1
ATOM 1714 O O . ASN B 1 100 ? -10.125 -22.734 -6.668 1 66.56 100 ASN B O 1
ATOM 1718 N N . ALA B 1 101 ? -11.477 -23.078 -5.004 1 66.25 101 ALA B N 1
ATOM 1719 C CA . ALA B 1 101 ? -12.078 -24.266 -5.609 1 66.25 101 ALA B CA 1
ATOM 1720 C C . ALA B 1 101 ? -12.836 -23.906 -6.883 1 66.25 101 ALA B C 1
ATOM 1722 O O . ALA B 1 101 ? -12.773 -24.641 -7.879 1 66.25 101 ALA B O 1
ATOM 1723 N N . LEU B 1 102 ? -13.461 -22.844 -6.801 1 68.12 102 LEU B N 1
ATOM 1724 C CA . LEU B 1 102 ? -14.266 -22.438 -7.945 1 68.12 102 LEU B CA 1
ATOM 1725 C C . LEU B 1 102 ? -13.383 -22.031 -9.117 1 68.12 102 LEU B C 1
ATOM 1727 O O . LEU B 1 102 ? -13.672 -22.391 -10.266 1 68.12 102 LEU B O 1
ATOM 1731 N N . VAL B 1 103 ? -12.422 -21.406 -8.781 1 65.25 103 VAL B N 1
ATOM 1732 C CA . VAL B 1 103 ? -11.5 -21 -9.836 1 65.25 103 VAL B CA 1
ATOM 1733 C C . VAL B 1 103 ? -10.805 -22.219 -10.43 1 65.25 103 VAL B C 1
ATOM 1735 O O . VAL B 1 103 ? -10.617 -22.297 -11.641 1 65.25 103 VAL B O 1
ATOM 1738 N N . ASP B 1 104 ? -10.516 -23.141 -9.547 1 66.62 104 ASP B N 1
ATOM 1739 C CA . ASP B 1 104 ? -9.844 -24.344 -10.008 1 66.62 104 ASP B CA 1
ATOM 1740 C C . ASP B 1 104 ? -10.766 -25.172 -10.898 1 66.62 104 ASP B C 1
ATOM 1742 O O . ASP B 1 104 ? -10.328 -25.719 -11.914 1 66.62 104 ASP B O 1
ATOM 1746 N N . VAL B 1 105 ? -12.008 -25.219 -10.492 1 65.56 105 VAL B N 1
ATOM 1747 C CA . VAL B 1 105 ? -12.992 -25.984 -11.242 1 65.56 105 VAL B CA 1
ATOM 1748 C C . VAL B 1 105 ? -13.227 -25.344 -12.609 1 65.56 105 VAL B C 1
ATOM 1750 O O . VAL B 1 105 ? -13.273 -26.031 -13.633 1 65.56 105 VAL B O 1
ATOM 1753 N N . TRP B 1 106 ? -13.273 -24.156 -12.633 1 64.12 106 TRP B N 1
ATOM 1754 C CA . TRP B 1 106 ? -13.531 -23.422 -13.867 1 64.12 106 TRP B CA 1
ATOM 1755 C C . TRP B 1 106 ? -12.336 -23.5 -14.805 1 64.12 106 TRP B C 1
ATOM 1757 O O . TRP B 1 106 ? -12.5 -23.719 -16.016 1 64.12 106 TRP B O 1
ATOM 1767 N N . SER B 1 107 ? -11.203 -23.312 -14.227 1 63.34 107 SER B N 1
ATOM 1768 C CA . SER B 1 107 ? -9.984 -23.422 -15.031 1 63.34 107 SER B CA 1
ATOM 1769 C C . SER B 1 107 ? -9.852 -24.812 -15.641 1 63.34 107 SER B C 1
ATOM 1771 O O . SER B 1 107 ? -9.445 -24.953 -16.797 1 63.34 107 SER B O 1
ATOM 1773 N N . ASP B 1 108 ? -10.203 -25.766 -14.875 1 64.5 108 ASP B N 1
ATOM 1774 C CA . ASP B 1 108 ? -10.164 -27.141 -15.352 1 64.5 108 ASP B CA 1
ATOM 1775 C C . ASP B 1 108 ? -11.164 -27.359 -16.484 1 64.5 108 ASP B C 1
ATOM 1777 O O . ASP B 1 108 ? -10.852 -28.047 -17.469 1 64.5 108 ASP B O 1
ATOM 1781 N N . LEU B 1 109 ? -12.258 -26.812 -16.344 1 65.06 109 LEU B N 1
ATOM 1782 C CA . LEU B 1 109 ? -13.297 -26.969 -17.344 1 65.06 109 LEU B CA 1
ATOM 1783 C C . LEU B 1 109 ? -12.961 -26.172 -18.609 1 65.06 109 LEU B C 1
ATOM 1785 O O . LEU B 1 109 ? -13.25 -26.625 -19.719 1 65.06 109 LEU B O 1
ATOM 1789 N N . GLY B 1 110 ? -12.469 -25.016 -18.391 1 59.81 110 GLY B N 1
ATOM 1790 C CA . GLY B 1 110 ? -12.078 -24.203 -19.531 1 59.81 110 GLY B CA 1
ATOM 1791 C C . GLY B 1 110 ? -10.914 -24.781 -20.312 1 59.81 110 GLY B C 1
ATOM 1792 O O . GLY B 1 110 ? -10.805 -24.562 -21.516 1 59.81 110 GLY B O 1
ATOM 1793 N N . SER B 1 111 ? -10.031 -25.422 -19.625 1 56.06 111 SER B N 1
ATOM 1794 C CA . SER B 1 111 ? -8.883 -26.062 -20.266 1 56.06 111 SER B CA 1
ATOM 1795 C C . SER B 1 111 ? -9.305 -27.312 -21.016 1 56.06 111 SER B C 1
ATOM 1797 O O . SER B 1 111 ? -8.68 -27.688 -22.016 1 56.06 111 SER B O 1
ATOM 1799 N N . GLU B 1 112 ? -10.297 -27.953 -20.562 1 55.72 112 GLU B N 1
ATOM 1800 C CA . GLU B 1 112 ? -10.773 -29.141 -21.234 1 55.72 112 GLU B CA 1
ATOM 1801 C C . GLU B 1 112 ? -11.508 -28.797 -22.531 1 55.72 112 GLU B C 1
ATOM 1803 O O . GLU B 1 112 ? -11.609 -29.625 -23.438 1 55.72 112 GLU B O 1
ATOM 1808 N N . SER B 1 113 ? -12 -27.656 -22.547 1 52.5 113 SER B N 1
ATOM 1809 C CA . SER B 1 113 ? -12.789 -27.359 -23.734 1 52.5 113 SER B CA 1
ATOM 1810 C C . SER B 1 113 ? -11.906 -26.906 -24.891 1 52.5 113 SER B C 1
ATOM 1812 O O . SER B 1 113 ? -12.391 -26.672 -26 1 52.5 113 SER B O 1
ATOM 1814 N N . ARG B 1 114 ? -10.594 -26.719 -24.594 1 44.91 114 ARG B N 1
ATOM 1815 C CA . ARG B 1 114 ? -9.812 -26.5 -25.797 1 44.91 114 ARG B CA 1
ATOM 1816 C C . ARG B 1 114 ? -9.25 -27.797 -26.344 1 44.91 114 ARG B C 1
ATOM 1818 O O . ARG B 1 114 ? -8.961 -28.719 -25.594 1 44.91 114 ARG B O 1
#

Organism: NCBI:txid355548

Nearest PDB structures (foldseek):
  2p4w-assembly1_A  TM=7.796E-01  e=6.090E-05  Pyrococcus furiosus
  2cwe-assembly1_A  TM=8.895E-01  e=4.057E-04  Pyrococcus horikoshii OT3
  6pln-assembly2_B  TM=6.001E-01  e=3.481E-03  Pyrococcus furiosus
  5f7q-assembly1_J  TM=5.095E-01  e=8.664E-04  Listeria monocytogenes EGD-e
  5f7q-assembly1_C  TM=5.863E-01  e=5.418E-03  Listeria monocytogenes EGD-e

InterPro domains:
  IPR036388 Winged helix-like DNA-binding domain superfamily [G3DSA:1.10.10.10] (2-83)
  IPR036390 Winged helix DNA-binding domain superfamily [SSF46785] (1-74)

Sequence (228 aa):
MDPVDVLRVLGNKYNAEILEATHTPKSAQDLSEELDIPIATSYRRIEELSEHDLLKLEGKELSDEGRRTKVYRRQVDEISVKFGVDETTVDTKERTEAKNALVDVWSDLGSESRMDPVDVLRVLGNKYNAEILEATHTPKSAQDLSEELDIPIATSYRRIEELSEHDLLKLEGKELSDEGRRTKVYRRQVDEISVKFGVDETTVDTKERTEAKNALVDVWSDLGSESR

pLDDT: mean 88.47, std 12.5, range [44.91, 98.44]

Foldseek 3Di:
DDPVLVCVLCVDPLLVVVQVVQQPWDFLVRSCVVVVNPSVVSVVNQVSCVVVVQKDFPAWDQDPVRDTTTIMHGQFDDWDWDDDPVDIDIDTHTDDPVSVVVVVVVVVVVVVVD/DDPVLVCVLCVDPLLVVVQVVQQPWDFLVRSCVVVVNPSVVSVVNQVSCVVVVQKDFPAWDQDPVRDTTTIMHGQFDDWDWDDDPVDIDIDTHTDDPVSVVVVVVVVVVVVVVD

Solvent-accessible surface area (backbone atoms only — not comparable to full-atom values): 12088 Å² total; per-residue (Å²): 128,60,41,66,58,52,30,35,54,43,20,33,66,62,46,46,51,49,48,31,64,14,72,45,73,39,31,52,65,51,47,14,66,75,67,70,38,58,59,70,56,32,50,51,46,51,50,53,35,34,75,69,61,42,29,40,82,75,48,72,42,72,41,97,85,68,42,80,36,60,22,28,26,40,40,50,34,30,42,31,41,36,47,36,82,88,49,66,45,62,47,72,41,62,53,52,68,66,59,50,51,50,50,50,50,48,51,52,51,58,56,63,72,103,131,58,44,66,58,52,30,36,52,42,20,33,67,62,46,47,51,48,47,31,65,14,72,45,73,38,29,52,66,52,48,12,66,77,67,70,38,59,60,71,56,32,50,51,46,51,50,54,37,35,76,69,62,42,28,41,81,74,48,72,41,72,42,99,85,68,44,80,36,60,21,29,26,41,40,50,36,31,42,32,40,36,47,36,83,88,49,67,44,62,47,73,40,63,52,52,66,64,58,51,51,50,50,50,53,48,51,53,51,58,56,63,72,102

Secondary structure (DSSP, 8-state):
--HHHHHHHHTSHHHHHHHHHTTS-B-HHHHHHHHT--HHHHHHHHHHHHHTTSEEEEEEEE-TTS-EEEEEEE-EEEEEEEE-SS-EEEEEEEPPHHHHHHHHHHHHHHHHT-/--HHHHHHHHTSHHHHHHHHHTTS-B-HHHHHHHHT--HHHHHHHHHHHHHTTSEEEEEEEE-TTS-EEEEEEE-EEEEEEEE-SS-EEEEEEEPPHHHHHHHHHHHHHHHHT-